Protein AF-0000000086761770 (afdb_homodimer)

Secondary structure (DSSP, 8-state):
--PPP---GGGGGSHHHHHHHHHHHHHHHHHHHHHHHHHHHHHHH-SSHHHHHHHHHHHHHHHHHHHHHHHHHHH----SHHHHHHHHHTTSS-HHHHHHHHHHHHHHHHHHHHHHT-/--PPP---GGGGGSHHHHHHHHHHHHHHHHHHHHHHHHHHHHHHH-SSHHHHHHHHHHHHHHHHHHHHHHHHHHH----SHHHHHHHHHTTSS-HHHHHHHHHHHHHHHHHHHHHHT-

InterPro domains:
  IPR000425 Major intrinsic protein [PF00230] (12-115)
  IPR000425 Major intrinsic protein [PR00783] (19-38)
  IPR000425 Major intrinsic protein [PR00783] (60-84)
  IPR000425 Major intrinsic protein [PR00783] (97-116)
  IPR022357 Major intrinsic protein, conserved site [PS00221] (78-86)
  IPR023271 Aquaporin-like [G3DSA:1.20.1080.10] (2-118)
  IPR023271 Aquaporin-like [SSF81338] (12-115)
  IPR034294 Aquaporin transporter [PTHR45665] (4-116)

Structure (mmCIF, N/CA/C/O backbone):
data_AF-0000000086761770-model_v1
#
loop_
_entity.id
_entity.type
_entity.pdbx_description
1 polymer 'Tonoplast intrinsic protein 22'
#
loop_
_atom_site.group_PDB
_atom_site.id
_atom_site.type_symbol
_atom_site.label_atom_id
_atom_site.label_alt_id
_atom_site.label_comp_id
_atom_site.label_asym_id
_atom_site.label_entity_id
_atom_site.label_seq_id
_atom_site.pdbx_PDB_ins_code
_atom_site.Cartn_x
_atom_site.Cartn_y
_atom_site.Cartn_z
_atom_site.occupancy
_atom_site.B_iso_or_equiv
_atom_site.auth_seq_id
_atom_site.auth_comp_id
_atom_site.auth_asym_id
_atom_site.auth_atom_id
_atom_site.pdbx_PDB_model_num
ATOM 1 N N . MET A 1 1 ? -13.484 -21.859 -2.885 1 50.25 1 MET A N 1
ATOM 2 C CA . MET A 1 1 ? -13 -21.031 -1.78 1 50.25 1 MET A CA 1
ATOM 3 C C . MET A 1 1 ? -11.477 -21.031 -1.74 1 50.25 1 MET A C 1
ATOM 5 O O . MET A 1 1 ? -10.836 -22.062 -1.955 1 50.25 1 MET A O 1
ATOM 9 N N . ALA A 1 2 ? -10.977 -19.781 -1.87 1 64.25 2 ALA A N 1
ATOM 10 C CA . ALA A 1 2 ? -9.516 -19.766 -1.942 1 64.25 2 ALA A CA 1
ATOM 11 C C . ALA A 1 2 ? -8.906 -20.469 -0.736 1 64.25 2 ALA A C 1
ATOM 13 O O . ALA A 1 2 ? -9.375 -20.312 0.393 1 64.25 2 ALA A O 1
ATOM 14 N N . LYS A 1 3 ? -8.25 -21.562 -0.998 1 82.31 3 LYS A N 1
ATOM 15 C CA . LYS A 1 3 ? -7.586 -22.312 0.068 1 82.31 3 LYS A CA 1
ATOM 16 C C . LYS A 1 3 ? -6.293 -21.625 0.497 1 82.31 3 LYS A C 1
ATOM 18 O O . LYS A 1 3 ? -5.402 -21.391 -0.325 1 82.31 3 LYS A O 1
ATOM 23 N N . ILE A 1 4 ? -6.223 -21.219 1.765 1 89.88 4 ILE A N 1
ATOM 24 C CA . ILE A 1 4 ? -5.039 -20.609 2.359 1 89.88 4 ILE A CA 1
ATOM 25 C C . ILE A 1 4 ? -3.939 -21.656 2.514 1 89.88 4 ILE A C 1
ATOM 27 O O . ILE A 1 4 ? -4.176 -22.734 3.055 1 89.88 4 ILE A O 1
ATOM 31 N N . ALA A 1 5 ? -2.824 -21.422 1.923 1 93.56 5 ALA A N 1
ATOM 32 C CA . ALA A 1 5 ? -1.656 -22.281 2.053 1 93.56 5 ALA A CA 1
ATOM 33 C C . ALA A 1 5 ? -0.727 -21.797 3.158 1 93.56 5 ALA A C 1
ATOM 35 O O . ALA A 1 5 ? -0.304 -20.641 3.152 1 93.56 5 ALA A O 1
ATOM 36 N N . LEU A 1 6 ? -0.329 -22.578 4.09 1 95.81 6 LEU A N 1
ATOM 37 C CA . LEU A 1 6 ? 0.438 -22.172 5.262 1 95.81 6 LEU A CA 1
ATOM 38 C C . LEU A 1 6 ? 1.901 -21.938 4.902 1 95.81 6 LEU A C 1
ATOM 40 O O . LEU A 1 6 ? 2.516 -20.969 5.371 1 95.81 6 LEU A O 1
ATOM 44 N N . GLY A 1 7 ? 2.475 -22.719 3.984 1 95.94 7 GLY A N 1
ATOM 45 C CA . GLY A 1 7 ? 3.902 -22.672 3.713 1 95.94 7 GLY A CA 1
ATOM 46 C C . GLY A 1 7 ? 4.746 -23.203 4.859 1 95.94 7 GLY A C 1
ATOM 47 O O . GLY A 1 7 ? 4.219 -23.797 5.801 1 95.94 7 GLY A O 1
ATOM 48 N N . THR A 1 8 ? 6.141 -23.141 4.641 1 96.25 8 THR A N 1
ATOM 49 C CA . THR A 1 8 ? 7.055 -23.641 5.66 1 96.25 8 THR A CA 1
ATOM 50 C C . THR A 1 8 ? 8.25 -22.703 5.816 1 96.25 8 THR A C 1
ATOM 52 O O . THR A 1 8 ? 8.539 -21.906 4.934 1 96.25 8 THR A O 1
ATOM 55 N N . GLY A 1 9 ? 8.922 -22.844 6.984 1 96.12 9 GLY A N 1
ATOM 56 C CA . GLY A 1 9 ? 10.102 -22.047 7.289 1 96.12 9 GLY A CA 1
ATOM 57 C C . GLY A 1 9 ? 11.211 -22.219 6.277 1 96.12 9 GLY A C 1
ATOM 58 O O . GLY A 1 9 ? 12.031 -21.312 6.086 1 96.12 9 GLY A O 1
ATOM 59 N N . ARG A 1 10 ? 11.305 -23.359 5.578 1 97 10 ARG A N 1
ATOM 60 C CA . ARG A 1 10 ? 12.32 -23.625 4.562 1 97 10 ARG A CA 1
ATOM 61 C C . ARG A 1 10 ? 12.242 -22.594 3.441 1 97 10 ARG A C 1
ATOM 63 O O . ARG A 1 10 ? 13.234 -22.359 2.746 1 97 10 ARG A O 1
ATOM 70 N N . GLU A 1 11 ? 11.109 -21.953 3.264 1 97.44 11 GLU A N 1
ATOM 71 C CA . GLU A 1 11 ? 10.922 -20.969 2.205 1 97.44 11 GLU A CA 1
ATOM 72 C C . GLU A 1 11 ? 11.906 -19.812 2.359 1 97.44 11 GLU A C 1
ATOM 74 O O . GLU A 1 11 ? 12.336 -19.219 1.368 1 97.44 11 GLU A O 1
ATOM 79 N N . ALA A 1 12 ? 12.227 -19.562 3.559 1 97.38 12 ALA A N 1
ATOM 80 C CA . ALA A 1 12 ? 13.078 -18.406 3.85 1 97.38 12 ALA A CA 1
ATOM 81 C C . ALA A 1 12 ? 14.453 -18.578 3.203 1 97.38 12 ALA A C 1
ATOM 83 O O . ALA A 1 12 ? 15.133 -17.578 2.924 1 97.38 12 ALA A O 1
ATOM 84 N N . THR A 1 13 ? 14.867 -19.812 2.883 1 97.25 13 THR A N 1
ATOM 85 C CA . THR A 1 13 ? 16.203 -20.062 2.375 1 97.25 13 THR A CA 1
ATOM 86 C C . THR A 1 13 ? 16.172 -20.422 0.894 1 97.25 13 THR A C 1
ATOM 88 O O . THR A 1 13 ? 17.219 -20.641 0.275 1 97.25 13 THR A O 1
ATOM 91 N N . GLN A 1 14 ? 15 -20.547 0.285 1 97.75 14 GLN A N 1
ATOM 92 C CA . GLN A 1 14 ? 14.891 -20.828 -1.142 1 97.75 14 GLN A CA 1
ATOM 93 C C . GLN A 1 14 ? 15.297 -19.625 -1.98 1 97.75 14 GLN A C 1
ATOM 95 O O . GLN A 1 14 ? 14.938 -18.484 -1.658 1 97.75 14 GLN A O 1
ATOM 100 N N . PRO A 1 15 ? 16.109 -19.797 -3.027 1 97.94 15 PRO A N 1
ATOM 101 C CA . PRO A 1 15 ? 16.594 -18.703 -3.852 1 97.94 15 PRO A CA 1
ATOM 102 C C . PRO A 1 15 ? 15.477 -17.828 -4.402 1 97.94 15 PRO A C 1
ATOM 104 O O . PRO A 1 15 ? 15.625 -16.594 -4.484 1 97.94 15 PRO A O 1
ATOM 107 N N . ASP A 1 16 ? 14.398 -18.359 -4.86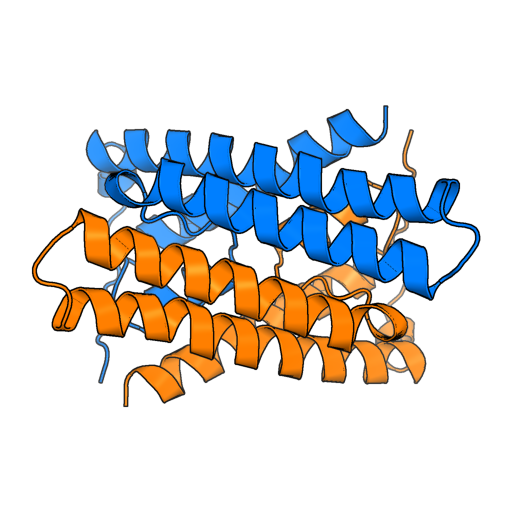3 1 98.06 16 ASP A N 1
ATOM 108 C CA . ASP A 1 16 ? 13.297 -17.578 -5.406 1 98.06 16 ASP A CA 1
ATOM 109 C C . ASP A 1 16 ? 12.688 -16.656 -4.34 1 98.06 16 ASP A C 1
ATOM 111 O O . ASP A 1 16 ? 12.32 -15.523 -4.621 1 98.06 16 ASP A O 1
ATOM 115 N N . CYS A 1 17 ? 12.531 -17.156 -3.107 1 98.44 17 CYS A N 1
ATOM 116 C CA . CYS A 1 17 ? 12 -16.344 -2.02 1 98.44 17 CYS A CA 1
ATOM 117 C C . CYS A 1 17 ? 12.969 -15.227 -1.654 1 98.44 17 CYS A C 1
ATOM 119 O O . CYS A 1 17 ? 12.547 -14.086 -1.423 1 98.44 17 CYS A O 1
ATOM 121 N N . ILE A 1 18 ? 14.227 -15.578 -1.617 1 98.62 18 ILE A N 1
ATOM 122 C CA . ILE A 1 18 ? 15.234 -14.57 -1.3 1 98.62 18 ILE A CA 1
ATOM 123 C C . ILE A 1 18 ? 15.211 -13.469 -2.354 1 98.62 18 ILE A C 1
ATOM 125 O O . ILE A 1 18 ? 15.227 -12.281 -2.02 1 98.62 18 ILE A O 1
ATOM 129 N N . GLN A 1 19 ? 15.188 -13.805 -3.611 1 98.81 19 GLN A N 1
ATOM 130 C CA . GLN A 1 19 ? 15.117 -12.82 -4.688 1 98.81 19 GLN A CA 1
ATOM 131 C C . GLN A 1 19 ? 13.852 -11.969 -4.574 1 98.81 19 GLN A C 1
ATOM 133 O O . GLN A 1 19 ? 13.898 -10.758 -4.766 1 98.81 19 GLN A O 1
ATOM 138 N N . ALA A 1 20 ? 12.766 -12.602 -4.246 1 98.75 20 ALA A N 1
ATOM 139 C CA . ALA A 1 20 ? 11.492 -11.898 -4.098 1 98.75 20 ALA A CA 1
ATOM 140 C C . ALA A 1 20 ? 11.555 -10.891 -2.955 1 98.75 20 ALA A C 1
ATOM 142 O O . ALA A 1 20 ? 11.031 -9.773 -3.074 1 98.75 20 ALA A O 1
ATOM 143 N N . LEU A 1 21 ? 12.156 -11.273 -1.895 1 98.81 21 LEU A N 1
ATOM 144 C CA . LEU A 1 21 ? 12.273 -10.375 -0.751 1 98.81 21 LEU A CA 1
ATOM 145 C C . LEU A 1 21 ? 13.125 -9.164 -1.102 1 98.81 21 LEU A C 1
ATOM 147 O O . LEU A 1 21 ? 12.812 -8.039 -0.699 1 98.81 21 LEU A O 1
ATOM 151 N N . ILE A 1 22 ? 14.172 -9.336 -1.842 1 98.81 22 ILE A N 1
ATOM 152 C CA . ILE A 1 22 ? 15.039 -8.242 -2.264 1 98.81 22 ILE A CA 1
ATOM 153 C C . ILE A 1 22 ? 14.258 -7.277 -3.152 1 98.81 22 ILE A C 1
ATOM 155 O O . ILE A 1 22 ? 14.297 -6.062 -2.947 1 98.81 22 ILE A O 1
ATOM 159 N N . VAL A 1 23 ? 13.547 -7.777 -4.051 1 98.81 23 VAL A N 1
ATOM 160 C CA . VAL A 1 23 ? 12.781 -6.961 -4.988 1 98.81 23 VAL A CA 1
ATOM 161 C C . VAL A 1 23 ? 11.672 -6.227 -4.242 1 98.81 23 VAL A C 1
ATOM 163 O O . VAL A 1 23 ? 11.445 -5.035 -4.465 1 98.81 23 VAL A O 1
ATOM 166 N N . GLU A 1 24 ? 10.938 -6.926 -3.309 1 98.88 24 GLU A N 1
ATOM 167 C CA . GLU A 1 24 ? 9.898 -6.277 -2.516 1 98.88 24 GLU A CA 1
ATOM 168 C C . GLU A 1 24 ? 10.477 -5.145 -1.671 1 98.88 24 GLU A C 1
ATOM 170 O O . GLU A 1 24 ? 9.852 -4.094 -1.516 1 98.88 24 GLU A O 1
ATOM 175 N N . PHE A 1 25 ? 11.648 -5.398 -1.127 1 98.88 25 PHE A N 1
ATOM 176 C CA . PHE A 1 25 ? 12.266 -4.352 -0.323 1 98.88 25 PHE A CA 1
ATOM 177 C C . PHE A 1 25 ? 12.547 -3.113 -1.166 1 98.88 25 PHE A C 1
ATOM 179 O O . PHE A 1 25 ? 12.148 -2.006 -0.801 1 98.88 25 PHE A O 1
ATOM 186 N N . ILE A 1 26 ? 13.203 -3.289 -2.297 1 98.75 26 ILE A N 1
ATOM 187 C CA . ILE A 1 26 ? 13.609 -2.186 -3.158 1 98.75 26 ILE A CA 1
ATOM 188 C C . ILE A 1 26 ? 12.383 -1.457 -3.689 1 98.75 26 ILE A C 1
ATOM 190 O O . ILE A 1 26 ? 12.297 -0.229 -3.611 1 98.75 26 ILE A O 1
ATOM 194 N N . CYS A 1 27 ? 11.43 -2.158 -4.164 1 98.75 27 CYS A N 1
ATOM 195 C CA . CYS A 1 27 ? 10.25 -1.549 -4.762 1 98.75 27 CYS A CA 1
ATOM 196 C C . CYS A 1 27 ? 9.406 -0.845 -3.703 1 98.75 27 CYS A C 1
ATOM 198 O O . CYS A 1 27 ? 8.906 0.257 -3.934 1 98.75 27 CYS A O 1
ATOM 200 N N . THR A 1 28 ? 9.211 -1.492 -2.537 1 98.69 28 THR A N 1
ATOM 201 C CA . THR A 1 28 ? 8.453 -0.844 -1.469 1 98.69 28 THR A CA 1
ATOM 202 C C . THR A 1 28 ? 9.18 0.407 -0.979 1 98.69 28 THR A C 1
ATOM 204 O O . THR A 1 28 ? 8.547 1.438 -0.729 1 98.69 28 THR A O 1
ATOM 207 N N . PHE A 1 29 ? 10.516 0.348 -0.86 1 98.75 29 PHE A N 1
ATOM 208 C CA . PHE A 1 29 ? 11.305 1.497 -0.446 1 98.75 29 PHE A CA 1
ATOM 209 C C . PHE A 1 29 ? 11.078 2.68 -1.378 1 98.75 29 PHE A C 1
ATOM 211 O O . PHE A 1 29 ? 10.773 3.785 -0.923 1 98.75 29 PHE A O 1
ATOM 218 N N . LEU A 1 30 ? 11.203 2.395 -2.646 1 98.5 30 LEU A N 1
ATOM 219 C CA . LEU A 1 30 ? 11.062 3.463 -3.629 1 98.5 30 LEU A CA 1
ATOM 220 C C . LEU A 1 30 ? 9.625 3.973 -3.674 1 98.5 30 LEU A C 1
ATOM 222 O O . LEU A 1 30 ? 9.391 5.176 -3.805 1 98.5 30 LEU A O 1
ATOM 226 N N . PHE A 1 31 ? 8.695 3.105 -3.582 1 98.56 31 PHE A N 1
ATOM 227 C CA . PHE A 1 31 ? 7.289 3.471 -3.547 1 98.56 31 PHE A CA 1
ATOM 228 C C . PHE A 1 31 ? 7 4.422 -2.391 1 98.56 31 PHE A C 1
ATOM 230 O O . PHE A 1 31 ? 6.43 5.496 -2.588 1 98.56 31 PHE A O 1
ATOM 237 N N . VAL A 1 32 ? 7.41 4.004 -1.168 1 97.94 32 VAL A N 1
ATOM 238 C CA . VAL A 1 32 ? 7.125 4.809 0.017 1 97.94 32 VAL A CA 1
ATOM 239 C C . VAL A 1 32 ? 7.945 6.094 -0.022 1 97.94 32 VAL A C 1
ATOM 241 O O . VAL A 1 32 ? 7.457 7.16 0.355 1 97.94 32 VAL A O 1
ATOM 244 N N . PHE A 1 33 ? 9.164 6.051 -0.509 1 97.94 33 PHE A N 1
ATOM 245 C CA . PHE A 1 33 ? 10.023 7.227 -0.608 1 97.94 33 PHE A CA 1
ATOM 246 C C . PHE A 1 33 ? 9.391 8.289 -1.505 1 97.94 33 PHE A C 1
ATOM 248 O O . PHE A 1 33 ? 9.297 9.453 -1.125 1 97.94 33 PHE A O 1
ATOM 255 N N . VAL A 1 34 ? 8.945 7.852 -2.611 1 97.19 34 VAL A N 1
ATOM 256 C CA . VAL A 1 34 ? 8.359 8.781 -3.574 1 97.19 34 VAL A CA 1
ATOM 257 C C . VAL A 1 34 ? 6.973 9.203 -3.098 1 97.19 34 VAL A C 1
ATOM 259 O O . VAL A 1 34 ? 6.645 10.391 -3.105 1 97.19 34 VAL A O 1
ATOM 262 N N . GLY A 1 35 ? 6.125 8.242 -2.682 1 95.19 35 GLY A N 1
ATOM 263 C CA . GLY A 1 35 ? 4.762 8.539 -2.27 1 95.19 35 GLY A CA 1
ATOM 264 C C . GLY A 1 35 ? 4.688 9.438 -1.049 1 95.19 35 GLY A C 1
ATOM 265 O O . GLY A 1 35 ? 4.031 10.477 -1.077 1 95.19 35 GLY A O 1
ATOM 266 N N . VAL A 1 36 ? 5.363 8.992 -0.024 1 93.56 36 VAL A N 1
ATOM 267 C CA . VAL A 1 36 ? 5.363 9.758 1.218 1 93.56 36 VAL A CA 1
ATOM 268 C C . VAL A 1 36 ? 6.141 11.062 1.022 1 93.56 36 VAL A C 1
ATOM 270 O O . VAL A 1 36 ? 5.746 12.109 1.532 1 93.56 36 VAL A O 1
ATOM 273 N N . GLY A 1 37 ? 7.207 11.039 0.262 1 93.56 37 GLY A N 1
ATOM 274 C CA . GLY A 1 37 ? 7.934 12.25 -0.076 1 93.56 37 GLY A CA 1
ATOM 275 C C . GLY A 1 37 ? 7.07 13.281 -0.778 1 93.56 37 GLY A C 1
ATOM 276 O O . GLY A 1 37 ? 7.16 14.477 -0.487 1 93.56 37 GLY A O 1
ATOM 277 N N . ALA A 1 38 ? 6.281 12.828 -1.678 1 94.38 38 ALA A N 1
ATOM 278 C CA . ALA A 1 38 ? 5.375 13.727 -2.387 1 94.38 38 ALA A CA 1
ATOM 279 C C . ALA A 1 38 ? 4.359 14.352 -1.433 1 94.38 38 ALA A C 1
ATOM 281 O O . ALA A 1 38 ? 4.023 15.531 -1.556 1 94.38 38 ALA A O 1
ATOM 282 N N . ALA A 1 39 ? 3.863 13.562 -0.495 1 91.12 39 ALA A N 1
ATOM 283 C CA . ALA A 1 39 ? 2.916 14.062 0.495 1 91.12 39 ALA A CA 1
ATOM 284 C C . ALA A 1 39 ? 3.551 15.148 1.365 1 91.12 39 ALA A C 1
ATOM 286 O O . ALA A 1 39 ? 2.945 16.188 1.61 1 91.12 39 ALA A O 1
ATOM 287 N N . ILE A 1 40 ? 4.746 14.906 1.745 1 87.19 40 ILE A N 1
ATOM 288 C CA . ILE A 1 40 ? 5.477 15.844 2.594 1 87.19 40 ILE A CA 1
ATOM 289 C C . ILE A 1 40 ? 5.773 17.125 1.814 1 87.19 40 ILE A C 1
ATOM 291 O O . ILE A 1 40 ? 5.582 18.234 2.326 1 87.19 40 ILE A O 1
ATOM 295 N N . ALA A 1 41 ? 6.227 16.953 0.61 1 89.75 41 ALA A N 1
ATOM 296 C CA . ALA A 1 41 ? 6.551 18.094 -0.234 1 89.75 41 ALA A CA 1
ATOM 297 C C . ALA A 1 41 ? 5.316 18.953 -0.492 1 89.75 41 ALA A C 1
ATOM 299 O O . ALA A 1 41 ? 5.391 20.188 -0.468 1 89.75 41 ALA A O 1
ATOM 300 N N . THR A 1 42 ? 4.25 18.312 -0.751 1 88.19 42 THR A N 1
ATOM 301 C CA . THR A 1 42 ? 3.008 19.016 -1.032 1 88.19 42 THR A CA 1
ATOM 302 C C . THR A 1 42 ? 2.527 19.781 0.203 1 88.19 42 THR A C 1
ATOM 304 O O . THR A 1 42 ? 1.998 20.891 0.092 1 88.19 42 THR A O 1
ATOM 307 N N . ASP A 1 43 ? 2.658 19.188 1.385 1 83.44 43 ASP A N 1
ATOM 308 C CA . ASP A 1 43 ? 2.285 19.859 2.633 1 83.44 43 ASP A CA 1
ATOM 309 C C . ASP A 1 43 ? 3.088 21.141 2.836 1 83.44 43 ASP A C 1
ATOM 311 O O . ASP A 1 43 ? 2.566 22.125 3.359 1 83.44 43 ASP A O 1
ATOM 315 N N . LYS A 1 44 ? 4.312 21.125 2.291 1 84.19 44 LYS A N 1
ATOM 316 C CA . LYS A 1 44 ? 5.203 22.266 2.5 1 84.19 44 LYS A CA 1
ATOM 317 C C . LYS A 1 44 ? 5.031 23.312 1.399 1 84.19 44 LYS A C 1
ATOM 319 O O . LYS A 1 44 ? 5.227 24.5 1.634 1 84.19 44 LYS A O 1
ATOM 324 N N . LEU A 1 45 ? 4.668 22.766 0.219 1 83.62 45 LEU A N 1
ATOM 325 C CA . LEU A 1 45 ? 4.828 23.656 -0.926 1 83.62 45 LEU A CA 1
ATOM 326 C C . LEU A 1 45 ? 3.475 24.016 -1.533 1 83.62 45 LEU A C 1
ATOM 328 O O . LEU A 1 45 ? 3.342 25.031 -2.207 1 83.62 45 LEU A O 1
ATOM 332 N N . ALA A 1 46 ? 2.52 23.125 -1.358 1 75.38 46 ALA A N 1
ATOM 333 C CA . ALA A 1 46 ? 1.282 23.328 -2.107 1 75.38 46 ALA A CA 1
ATOM 334 C C . ALA A 1 46 ? 0.386 24.359 -1.419 1 75.38 46 ALA A C 1
ATOM 336 O O . ALA A 1 46 ? 0.025 24.188 -0.252 1 75.38 46 ALA A O 1
ATOM 337 N N . GLY A 1 47 ? 0.264 25.5 -1.987 1 80.25 47 GLY A N 1
ATOM 338 C CA . GLY A 1 47 ? -0.586 26.562 -1.47 1 80.25 47 GLY A CA 1
ATOM 339 C C . GLY A 1 47 ? -2.066 26.25 -1.604 1 80.25 47 GLY A C 1
ATOM 340 O O . GLY A 1 47 ? -2.867 26.656 -0.757 1 80.25 47 GLY A O 1
ATOM 341 N N . ASP A 1 48 ? -2.395 25.562 -2.619 1 91.38 48 ASP A N 1
ATOM 342 C CA . ASP A 1 48 ? -3.771 25.188 -2.922 1 91.38 48 ASP A CA 1
ATOM 343 C C . ASP A 1 48 ? -4.008 23.703 -2.658 1 91.38 48 ASP A C 1
ATOM 345 O O . ASP A 1 48 ? -3.262 22.844 -3.148 1 91.38 48 ASP A O 1
ATOM 349 N N . ALA A 1 49 ? -5.055 23.469 -1.957 1 88.38 49 ALA A N 1
ATOM 350 C CA . ALA A 1 49 ? -5.359 22.109 -1.529 1 88.38 49 ALA A CA 1
ATOM 351 C C . ALA A 1 49 ? -5.637 21.203 -2.729 1 88.38 49 ALA A C 1
ATOM 353 O O . ALA A 1 49 ? -5.242 20.031 -2.736 1 88.38 49 ALA A O 1
ATOM 354 N N . LEU A 1 50 ? -6.23 21.734 -3.68 1 90.25 50 LEU A N 1
ATOM 355 C CA . LEU A 1 50 ? -6.566 20.969 -4.871 1 90.25 50 LEU A CA 1
ATOM 356 C C . LEU A 1 50 ? -5.312 20.641 -5.676 1 90.25 50 LEU A C 1
ATOM 358 O O . LEU A 1 50 ? -5.172 19.531 -6.191 1 90.25 50 LEU A O 1
ATOM 362 N N . VAL A 1 51 ? -4.426 21.531 -5.699 1 91.19 51 VAL A N 1
ATOM 363 C CA . VAL A 1 51 ? -3.172 21.328 -6.414 1 91.19 51 VAL A CA 1
ATOM 364 C C . VAL A 1 51 ? -2.324 20.297 -5.676 1 91.19 51 VAL A C 1
ATOM 366 O O . VAL A 1 51 ? -1.743 19.391 -6.293 1 91.19 51 VAL A O 1
ATOM 369 N N . GLY A 1 52 ? -2.27 20.391 -4.375 1 92.81 52 GLY A N 1
ATOM 370 C CA . GLY A 1 52 ? -1.544 19.422 -3.568 1 92.81 52 GLY A CA 1
ATOM 371 C C . GLY A 1 52 ? -2.08 18.016 -3.711 1 92.81 52 GLY A C 1
ATOM 372 O O . GLY A 1 52 ? -1.309 17.062 -3.879 1 92.81 52 GLY A O 1
ATOM 373 N N . LEU A 1 53 ? -3.334 17.953 -3.68 1 91.38 53 LEU A N 1
ATOM 374 C CA . LEU A 1 53 ? -3.998 16.672 -3.84 1 91.38 53 LEU A CA 1
ATOM 375 C C . LEU A 1 53 ? -3.668 16.047 -5.195 1 91.38 53 LEU A C 1
ATOM 377 O O . LEU A 1 53 ? -3.395 14.852 -5.285 1 91.38 53 LEU A O 1
ATOM 381 N N . PHE A 1 54 ? -3.752 16.828 -6.168 1 94.44 54 PHE A N 1
ATOM 382 C CA . PHE A 1 54 ? -3.457 16.359 -7.516 1 94.44 54 PHE A CA 1
ATOM 383 C C . PHE A 1 54 ? -2.039 15.812 -7.598 1 94.44 54 PHE A C 1
ATOM 385 O O . PHE A 1 54 ? -1.823 14.711 -8.109 1 94.44 54 PHE A O 1
ATOM 392 N N . PHE A 1 55 ? -1.129 16.516 -7.059 1 93.69 55 PHE A N 1
ATOM 393 C CA . PHE A 1 55 ? 0.271 16.125 -7.137 1 93.69 55 PHE A CA 1
ATOM 394 C C . PHE A 1 55 ? 0.515 14.836 -6.355 1 93.69 55 PHE A C 1
ATOM 396 O O . PHE A 1 55 ? 1.197 13.93 -6.836 1 93.69 55 PHE A O 1
ATOM 403 N N . VAL A 1 56 ? 0.005 14.742 -5.199 1 95.06 56 VAL A N 1
ATOM 404 C CA . VAL A 1 56 ? 0.206 13.562 -4.363 1 95.06 56 VAL A CA 1
ATOM 405 C C . VAL A 1 56 ? -0.432 12.344 -5.023 1 95.06 56 VAL A C 1
ATOM 407 O O . VAL A 1 56 ? 0.175 11.273 -5.082 1 95.06 56 VAL A O 1
ATOM 410 N N . SER A 1 57 ? -1.636 12.516 -5.539 1 96.88 57 SER A N 1
ATOM 411 C CA . SER A 1 57 ? -2.332 11.414 -6.195 1 96.88 57 SER A CA 1
ATOM 412 C C . SER A 1 57 ? -1.574 10.938 -7.43 1 96.88 57 SER A C 1
ATOM 414 O O . SER A 1 57 ? -1.425 9.734 -7.648 1 96.88 57 SER A O 1
ATOM 416 N N . MET A 1 58 ? -1.064 11.859 -8.156 1 96.44 58 MET A N 1
ATOM 417 C CA . MET A 1 58 ? -0.336 11.508 -9.375 1 96.44 58 MET A CA 1
ATOM 418 C C . MET A 1 58 ? 0.989 10.836 -9.039 1 96.44 58 MET A C 1
ATOM 420 O O . MET A 1 58 ? 1.371 9.859 -9.688 1 96.44 58 MET A O 1
ATOM 424 N N . ALA A 1 59 ? 1.671 11.359 -8.078 1 97.5 59 ALA A N 1
ATOM 425 C CA . ALA A 1 59 ? 2.93 10.75 -7.66 1 97.5 59 ALA A CA 1
ATOM 426 C C . ALA A 1 59 ? 2.723 9.305 -7.23 1 97.5 59 ALA A C 1
ATOM 428 O O . ALA A 1 59 ? 3.471 8.414 -7.645 1 97.5 59 ALA A O 1
ATOM 429 N N . HIS A 1 60 ? 1.733 9.094 -6.465 1 97.25 60 HIS A N 1
ATOM 430 C CA . HIS A 1 60 ? 1.448 7.746 -5.992 1 97.25 60 HIS A CA 1
ATOM 431 C C . HIS A 1 60 ? 1.044 6.832 -7.145 1 97.25 60 HIS A C 1
ATOM 433 O O . HIS A 1 60 ? 1.509 5.691 -7.234 1 97.25 60 HIS A O 1
ATOM 439 N N . ALA A 1 61 ? 0.178 7.32 -8.039 1 97.44 61 ALA A N 1
ATOM 440 C CA . ALA A 1 61 ? -0.264 6.527 -9.188 1 97.44 61 ALA A CA 1
ATOM 441 C C . ALA A 1 61 ? 0.919 6.113 -10.055 1 97.44 61 ALA A C 1
ATOM 443 O O . ALA A 1 61 ? 1.058 4.941 -10.414 1 97.44 61 ALA A O 1
ATOM 444 N N . LEU A 1 62 ? 1.754 7.016 -10.305 1 97.62 62 LEU A N 1
ATOM 445 C CA . LEU A 1 62 ? 2.881 6.766 -11.195 1 97.62 62 LEU A CA 1
ATOM 446 C C . LEU A 1 62 ? 3.889 5.82 -10.547 1 97.62 62 LEU A C 1
ATOM 448 O O . LEU A 1 62 ? 4.344 4.863 -11.18 1 97.62 62 LEU A O 1
ATOM 452 N N . VAL A 1 63 ? 4.219 6.055 -9.336 1 98.25 63 VAL A N 1
ATOM 453 C CA . VAL A 1 63 ? 5.238 5.227 -8.695 1 98.25 63 VAL A CA 1
ATOM 454 C C . VAL A 1 63 ? 4.707 3.812 -8.492 1 98.25 63 VAL A C 1
ATOM 456 O O . VAL A 1 63 ? 5.453 2.838 -8.602 1 98.25 63 VAL A O 1
ATOM 459 N N . VAL A 1 64 ? 3.461 3.65 -8.195 1 97.44 64 VAL A N 1
ATOM 460 C CA . VAL A 1 64 ? 2.861 2.328 -8.055 1 97.44 64 VAL A CA 1
ATOM 461 C C . VAL A 1 64 ? 2.916 1.592 -9.391 1 97.44 64 VAL A C 1
ATOM 463 O O . VAL A 1 64 ? 3.318 0.427 -9.453 1 97.44 64 VAL A O 1
ATOM 466 N N . ALA A 1 65 ? 2.529 2.271 -10.43 1 97.44 65 ALA A N 1
ATOM 467 C CA . ALA A 1 65 ? 2.578 1.658 -11.758 1 97.44 65 ALA A CA 1
ATOM 468 C C . ALA A 1 65 ? 3.986 1.171 -12.086 1 97.44 65 ALA A C 1
ATOM 470 O O . ALA A 1 65 ? 4.168 0.041 -12.539 1 97.44 65 ALA A O 1
ATOM 471 N N . VAL A 1 66 ? 4.977 1.975 -11.82 1 98.19 66 VAL A N 1
ATOM 472 C CA . VAL A 1 66 ? 6.359 1.658 -12.156 1 98.19 66 VAL A CA 1
ATOM 473 C C . VAL A 1 66 ? 6.855 0.517 -11.273 1 98.19 66 VAL A C 1
ATOM 475 O O . VAL A 1 66 ? 7.465 -0.438 -11.758 1 98.19 66 VAL A O 1
ATOM 478 N N . MET A 1 67 ? 6.594 0.549 -10 1 98.44 67 MET A N 1
ATOM 479 C CA . MET A 1 67 ? 7.148 -0.434 -9.07 1 98.44 67 MET A CA 1
ATOM 480 C C . MET A 1 67 ? 6.461 -1.785 -9.234 1 98.44 67 MET A C 1
ATOM 482 O O . MET A 1 67 ? 7.094 -2.832 -9.094 1 98.44 67 MET A O 1
ATOM 486 N N . ILE A 1 68 ? 5.129 -1.778 -9.539 1 97.06 68 ILE A N 1
ATOM 487 C CA . ILE A 1 68 ? 4.457 -3.037 -9.836 1 97.06 68 ILE A CA 1
ATOM 488 C C . ILE A 1 68 ? 5.055 -3.652 -11.102 1 97.06 68 ILE A C 1
ATOM 490 O O . ILE A 1 68 ? 5.383 -4.84 -11.125 1 97.06 68 ILE A O 1
ATOM 494 N N . SER A 1 69 ? 5.25 -2.83 -12.07 1 96.75 69 SER A N 1
ATOM 495 C CA . SER A 1 69 ? 5.82 -3.328 -13.32 1 96.75 69 SER A CA 1
ATOM 496 C C . SER A 1 69 ? 7.223 -3.885 -13.102 1 96.75 69 SER A C 1
ATOM 498 O O . SER A 1 69 ? 7.586 -4.914 -13.68 1 96.75 69 SER A O 1
ATOM 500 N N . ALA A 1 70 ? 7.984 -3.275 -12.297 1 97.31 70 ALA A N 1
ATOM 501 C CA . ALA A 1 70 ? 9.367 -3.662 -12.055 1 97.31 70 ALA A CA 1
ATOM 502 C C . ALA A 1 70 ? 9.445 -4.949 -11.234 1 97.31 70 ALA A C 1
ATOM 504 O O . ALA A 1 70 ? 10.336 -5.773 -11.445 1 97.31 70 ALA A O 1
ATOM 505 N N . GLY A 1 71 ? 8.539 -5.121 -10.328 1 96.81 71 GLY A N 1
ATOM 506 C CA . GLY A 1 71 ? 8.648 -6.219 -9.383 1 96.81 71 GLY A CA 1
ATOM 507 C C . GLY A 1 71 ? 7.723 -7.375 -9.703 1 96.81 71 GLY A C 1
ATOM 508 O O . GLY A 1 71 ? 7.848 -8.461 -9.125 1 96.81 71 GLY A O 1
ATOM 509 N N . PHE A 1 72 ? 6.855 -7.207 -10.633 1 93.75 72 PHE A N 1
ATOM 510 C CA . PHE A 1 72 ? 5.711 -8.086 -10.828 1 93.75 72 PHE A CA 1
ATOM 511 C C . PHE A 1 72 ? 6.16 -9.516 -11.102 1 93.75 72 PHE A C 1
ATO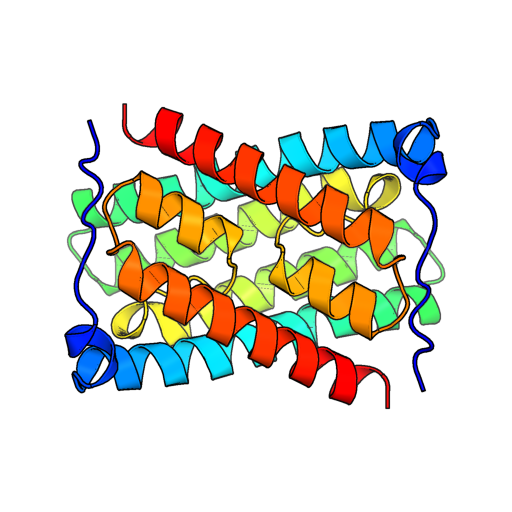M 513 O O . PHE A 1 72 ? 5.676 -10.461 -10.477 1 93.75 72 PHE A O 1
ATOM 520 N N . ARG A 1 73 ? 7.164 -9.781 -11.875 1 92 73 ARG A N 1
ATOM 521 C CA . ARG A 1 73 ? 7.574 -11.109 -12.328 1 92 73 ARG A CA 1
ATOM 522 C C . ARG A 1 73 ? 8.375 -11.828 -11.242 1 92 73 ARG A C 1
ATOM 524 O O . ARG A 1 73 ? 8.414 -13.062 -11.211 1 92 73 ARG A O 1
ATOM 531 N N . ILE A 1 74 ? 8.953 -11.102 -10.383 1 96.06 74 ILE A N 1
ATOM 532 C CA . ILE A 1 74 ? 9.852 -11.719 -9.414 1 96.06 74 ILE A CA 1
ATOM 533 C C . ILE A 1 74 ? 9.133 -11.883 -8.07 1 96.06 74 ILE A C 1
ATOM 535 O O . ILE A 1 74 ? 9.086 -12.977 -7.516 1 96.06 74 ILE A O 1
ATOM 539 N N . SER A 1 75 ? 8.492 -10.922 -7.586 1 97.56 75 SER A N 1
ATOM 540 C CA . SER A 1 75 ? 7.918 -10.961 -6.246 1 97.56 75 SER A CA 1
ATOM 541 C C . SER A 1 75 ? 6.395 -10.875 -6.293 1 97.56 75 SER A C 1
ATOM 543 O O . SER A 1 75 ? 5.727 -11.117 -5.285 1 97.56 75 SER A O 1
ATOM 545 N N . GLY A 1 76 ? 5.859 -10.523 -7.426 1 94.44 76 GLY A N 1
ATOM 546 C CA . GLY A 1 76 ? 4.441 -10.219 -7.535 1 94.44 76 GLY A CA 1
ATOM 547 C C . GLY A 1 76 ? 4.137 -8.742 -7.371 1 94.44 76 GLY A C 1
ATOM 548 O O . GLY A 1 76 ? 3.014 -8.305 -7.629 1 94.44 76 GLY A O 1
ATOM 549 N N . GLY A 1 77 ? 5.098 -7.93 -6.859 1 97 77 GLY A N 1
ATOM 550 C CA . GLY A 1 77 ? 4.918 -6.488 -6.773 1 97 77 GLY A CA 1
ATOM 551 C C . GLY A 1 77 ? 3.852 -6.082 -5.77 1 97 77 GLY A C 1
ATOM 552 O O . GLY A 1 77 ? 2.975 -5.273 -6.082 1 97 77 GLY A O 1
ATOM 553 N N . HIS A 1 78 ? 3.859 -6.605 -4.566 1 98.06 78 HIS A N 1
ATOM 554 C CA . HIS A 1 78 ? 2.832 -6.32 -3.57 1 98.06 78 HIS A CA 1
ATOM 555 C C . HIS A 1 78 ? 2.975 -4.906 -3.02 1 98.06 78 HIS A C 1
ATOM 557 O O . HIS A 1 78 ? 1.986 -4.18 -2.9 1 98.06 78 HIS A O 1
ATOM 563 N N . LEU A 1 79 ? 4.266 -4.539 -2.576 1 97.62 79 LEU A N 1
ATOM 564 C CA . LEU A 1 79 ? 4.633 -3.186 -2.168 1 97.62 79 LEU A CA 1
ATOM 565 C C . LEU A 1 79 ? 3.908 -2.791 -0.886 1 97.62 79 LEU A C 1
ATOM 567 O O . LEU A 1 79 ? 4.18 -1.731 -0.315 1 97.62 79 LEU A O 1
ATOM 571 N N . ASN A 1 80 ? 2.914 -3.572 -0.407 1 97.44 80 ASN A N 1
ATOM 572 C CA . ASN A 1 80 ? 1.911 -3.195 0.583 1 97.44 80 ASN A CA 1
ATOM 573 C C . ASN A 1 80 ? 1.436 -4.402 1.388 1 97.44 80 ASN A C 1
ATOM 575 O O . ASN A 1 80 ? 0.883 -5.348 0.827 1 97.44 80 ASN A O 1
ATOM 579 N N . PRO A 1 81 ? 1.557 -4.348 2.742 1 98.44 81 PRO A N 1
ATOM 580 C CA . PRO A 1 81 ? 1.094 -5.469 3.566 1 98.44 81 PRO A CA 1
ATOM 581 C C . PRO A 1 81 ? -0.393 -5.762 3.379 1 98.44 81 PRO A C 1
ATOM 583 O O . PRO A 1 81 ? -0.815 -6.918 3.486 1 98.44 81 PRO A O 1
ATOM 586 N N . ALA A 1 82 ? -1.226 -4.785 3.191 1 97.25 82 ALA A N 1
ATOM 587 C CA . ALA A 1 82 ? -2.648 -5.016 2.955 1 97.25 82 ALA A CA 1
ATOM 588 C C . ALA A 1 82 ? -2.869 -5.812 1.67 1 97.25 82 ALA A C 1
ATOM 590 O O . ALA A 1 82 ? -3.705 -6.715 1.629 1 97.25 82 ALA A O 1
ATOM 591 N N . VAL A 1 83 ? -2.18 -5.488 0.629 1 97.12 83 VAL A N 1
ATOM 592 C CA . VAL A 1 83 ? -2.252 -6.223 -0.628 1 97.12 83 VAL A CA 1
ATOM 593 C C . VAL A 1 83 ? -1.734 -7.645 -0.426 1 97.12 83 VAL A C 1
ATOM 595 O O . VAL A 1 83 ? -2.352 -8.609 -0.886 1 97.12 83 VAL A O 1
ATOM 598 N N . THR A 1 84 ? -0.56 -7.723 0.289 1 98.25 84 THR A N 1
ATOM 599 C CA . THR A 1 84 ? -0.003 -9.039 0.588 1 98.25 84 THR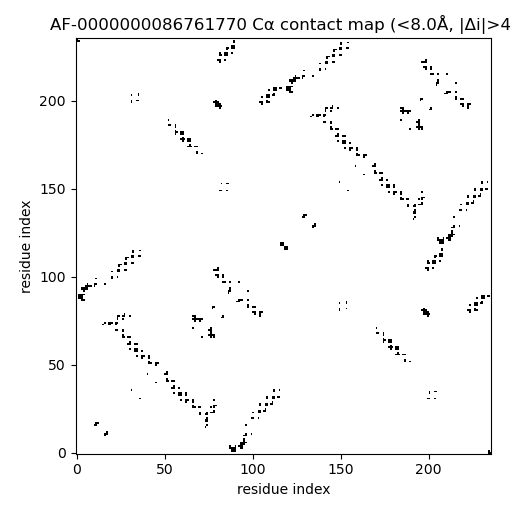 A CA 1
ATOM 600 C C . THR A 1 84 ? -1.012 -9.891 1.351 1 98.25 84 THR A C 1
ATOM 602 O O . THR A 1 84 ? -1.206 -11.062 1.031 1 98.25 84 THR A O 1
ATOM 605 N N . LEU A 1 85 ? -1.666 -9.281 2.316 1 97.19 85 LEU A N 1
ATOM 606 C CA . LEU A 1 85 ? -2.688 -10.008 3.07 1 97.19 85 LEU A CA 1
ATOM 607 C C . LEU A 1 85 ? -3.84 -10.422 2.162 1 97.19 85 LEU A C 1
ATOM 609 O O . LEU A 1 85 ? -4.328 -11.547 2.25 1 97.19 85 LEU A O 1
ATOM 613 N N . GLY A 1 86 ? -4.285 -9.492 1.356 1 94.69 86 GLY A N 1
ATOM 614 C CA . GLY A 1 86 ? -5.348 -9.836 0.425 1 94.69 86 GLY A CA 1
ATOM 615 C C . GLY A 1 86 ? -5.012 -11.031 -0.452 1 94.69 86 GLY A C 1
ATOM 616 O O . GLY A 1 86 ? -5.832 -11.938 -0.62 1 94.69 86 GLY A O 1
ATOM 617 N N . LEU A 1 87 ? -3.869 -11.062 -0.981 1 94.38 87 LEU A N 1
ATOM 618 C CA . LEU A 1 87 ? -3.438 -12.148 -1.854 1 94.38 87 LEU A CA 1
ATOM 619 C C . LEU A 1 87 ? -3.281 -13.453 -1.07 1 94.38 87 LEU A C 1
ATOM 621 O O . LEU A 1 87 ? -3.564 -14.531 -1.59 1 94.38 87 LEU A O 1
ATOM 625 N N . CYS A 1 88 ? -2.805 -13.352 0.165 1 95.94 88 CYS A N 1
ATOM 626 C CA . CYS A 1 88 ? -2.703 -14.523 1.028 1 95.94 88 CYS A CA 1
ATOM 627 C C . CYS A 1 88 ? -4.078 -15.125 1.29 1 95.94 88 CYS A C 1
ATOM 629 O O . CYS A 1 88 ? -4.27 -16.328 1.127 1 95.94 88 CYS A O 1
ATOM 631 N N . VAL A 1 89 ? -5.016 -14.297 1.678 1 94.31 89 VAL A N 1
ATOM 632 C CA . VAL A 1 89 ? -6.383 -14.742 1.938 1 94.31 89 VAL A CA 1
ATOM 633 C C . VAL A 1 89 ? -6.992 -15.312 0.661 1 94.31 89 VAL A C 1
ATOM 635 O O . VAL A 1 89 ? -7.77 -16.266 0.71 1 94.31 89 VAL A O 1
ATOM 638 N N . GLY A 1 90 ? -6.574 -14.844 -0.448 1 89.56 90 GLY A N 1
ATOM 639 C CA . GLY A 1 90 ? -7.035 -15.32 -1.743 1 89.56 90 GLY A CA 1
ATOM 640 C C . GLY A 1 90 ? -6.344 -16.594 -2.193 1 89.56 90 GLY A C 1
ATOM 641 O O . GLY A 1 90 ? -6.719 -17.188 -3.207 1 89.56 90 GLY A O 1
ATOM 642 N N . GLY A 1 91 ? -5.238 -17.031 -1.465 1 92.25 91 GLY A N 1
ATOM 643 C CA . GLY A 1 91 ? -4.559 -18.281 -1.762 1 92.25 91 GLY A CA 1
ATOM 644 C C . GLY A 1 91 ? -3.455 -18.125 -2.793 1 92.25 91 GLY A C 1
ATOM 645 O O . GLY A 1 91 ? -3.055 -19.094 -3.43 1 92.25 91 GLY A O 1
ATOM 646 N N . HIS A 1 92 ? -2.916 -16.969 -2.99 1 92.5 92 HIS A N 1
ATOM 647 C CA . HIS A 1 92 ? -1.96 -16.703 -4.062 1 92.5 92 HIS A CA 1
ATOM 648 C C . HIS A 1 92 ? -0.537 -16.625 -3.521 1 92.5 92 HIS A C 1
ATOM 650 O O . HIS A 1 92 ? 0.419 -16.516 -4.293 1 92.5 92 HIS A O 1
ATOM 656 N N . ILE A 1 93 ? -0.393 -16.688 -2.238 1 95.62 93 ILE A N 1
ATOM 657 C CA . ILE A 1 93 ? 0.893 -16.734 -1.549 1 95.62 93 ILE A CA 1
ATOM 658 C C . ILE A 1 93 ? 0.734 -17.453 -0.208 1 95.62 93 ILE A C 1
ATOM 660 O O . ILE A 1 93 ? -0.345 -17.438 0.388 1 95.62 93 ILE A O 1
ATOM 664 N N . THR A 1 94 ? 1.789 -18.094 0.181 1 98.12 94 THR A N 1
ATOM 665 C CA . THR A 1 94 ? 1.705 -18.828 1.443 1 98.12 94 THR A 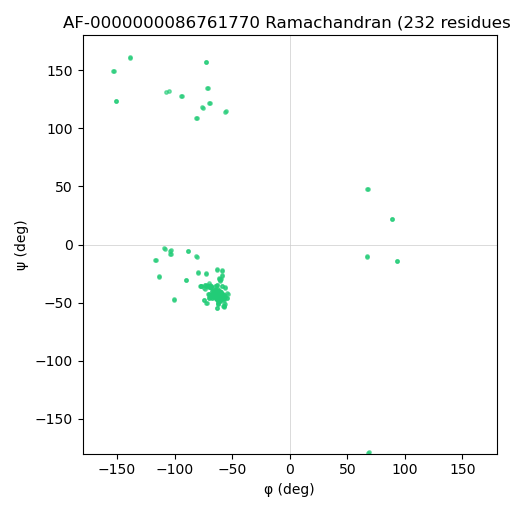CA 1
ATOM 666 C C . THR A 1 94 ? 1.702 -17.859 2.625 1 98.12 94 THR A C 1
ATOM 668 O O . THR A 1 94 ? 2.152 -16.719 2.5 1 98.12 94 THR A O 1
ATOM 671 N N . VAL A 1 95 ? 1.17 -18.344 3.738 1 98.12 95 VAL A N 1
ATOM 672 C CA . VAL A 1 95 ? 1.139 -17.547 4.961 1 98.12 95 VAL A CA 1
ATOM 673 C C . VAL A 1 95 ? 2.562 -17.203 5.387 1 98.12 95 VAL A C 1
ATOM 675 O O . VAL A 1 95 ? 2.848 -16.062 5.742 1 98.12 95 VAL A O 1
ATOM 678 N N . PHE A 1 96 ? 3.473 -18.156 5.344 1 98.69 96 PHE A N 1
ATOM 679 C CA . PHE A 1 96 ? 4.848 -17.922 5.777 1 98.69 96 PHE A CA 1
ATOM 680 C C . PHE A 1 96 ? 5.516 -16.859 4.922 1 98.69 96 PHE A C 1
ATOM 682 O O . PHE A 1 96 ? 6.113 -15.914 5.453 1 98.69 96 PHE A O 1
ATOM 689 N N . ARG A 1 97 ? 5.391 -17 3.662 1 98.38 97 ARG A N 1
ATOM 690 C CA . ARG A 1 97 ? 5.996 -16.016 2.775 1 98.38 97 ARG A CA 1
ATOM 691 C C . ARG A 1 97 ? 5.363 -14.641 2.979 1 98.38 97 ARG A C 1
ATOM 693 O O . ARG A 1 97 ? 6.043 -13.617 2.877 1 98.38 97 ARG A O 1
ATOM 700 N N . SER A 1 98 ? 4.109 -14.656 3.266 1 98.56 98 SER A N 1
ATOM 701 C CA . SER A 1 98 ? 3.42 -13.391 3.527 1 98.56 98 SER A CA 1
ATOM 702 C C . SER A 1 98 ? 4.012 -12.68 4.742 1 98.56 98 SER A C 1
ATOM 704 O O . SER A 1 98 ? 4.168 -11.461 4.734 1 98.56 98 SER A O 1
ATOM 706 N N . ILE A 1 99 ? 4.281 -13.414 5.746 1 98.56 99 ILE A N 1
ATOM 707 C CA . ILE A 1 99 ? 4.875 -12.836 6.949 1 98.56 99 ILE A CA 1
ATOM 708 C C . ILE A 1 99 ? 6.246 -12.25 6.617 1 98.56 99 ILE A C 1
ATOM 710 O O . ILE A 1 99 ? 6.578 -11.148 7.062 1 98.56 99 ILE A O 1
ATOM 714 N N . LEU A 1 100 ? 7.004 -12.906 5.812 1 98.75 100 LEU A N 1
ATOM 715 C CA . LEU A 1 100 ? 8.305 -12.391 5.398 1 98.75 100 LEU A CA 1
ATOM 716 C C . LEU A 1 100 ? 8.148 -11.102 4.598 1 98.75 100 LEU A C 1
ATOM 718 O O . LEU A 1 100 ? 8.898 -10.148 4.801 1 98.75 100 LEU A O 1
ATOM 722 N N . TYR A 1 101 ? 7.211 -11.133 3.699 1 98.88 101 TYR A N 1
ATOM 723 C CA . TYR A 1 101 ? 6.938 -9.93 2.922 1 98.88 101 TYR A CA 1
ATOM 724 C C . TYR A 1 101 ? 6.547 -8.766 3.828 1 98.88 101 TYR A C 1
ATOM 726 O O . TYR A 1 101 ? 7.02 -7.645 3.646 1 98.88 101 TYR A O 1
ATOM 734 N N . TRP A 1 102 ? 5.68 -9.039 4.793 1 98.62 102 TRP A N 1
ATOM 735 C CA . TRP A 1 102 ? 5.219 -8.016 5.723 1 98.62 102 TRP A CA 1
ATOM 736 C C . TRP A 1 102 ? 6.398 -7.371 6.449 1 98.62 102 TRP A C 1
ATOM 738 O O . TRP A 1 102 ? 6.504 -6.141 6.504 1 98.62 102 TRP A O 1
ATOM 748 N N . ILE A 1 103 ? 7.195 -8.156 7.027 1 98.56 103 ILE A N 1
ATOM 749 C CA . ILE A 1 103 ? 8.367 -7.668 7.746 1 98.56 103 ILE A CA 1
ATOM 750 C C . ILE A 1 103 ? 9.25 -6.855 6.801 1 98.56 103 ILE A C 1
ATOM 752 O O . ILE A 1 103 ? 9.672 -5.75 7.137 1 98.56 103 ILE A O 1
ATOM 756 N N . ASP A 1 104 ? 9.469 -7.395 5.688 1 98.75 104 ASP A N 1
ATOM 757 C CA . ASP A 1 104 ? 10.32 -6.789 4.66 1 98.75 104 ASP A CA 1
ATOM 758 C C . ASP A 1 104 ? 9.766 -5.438 4.219 1 98.75 104 ASP A C 1
ATOM 760 O O . ASP A 1 104 ? 10.5 -4.449 4.168 1 98.75 104 ASP A O 1
ATOM 764 N N . GLN A 1 105 ? 8.508 -5.359 3.92 1 98.44 105 GLN A N 1
ATOM 765 C CA . GLN A 1 105 ? 7.848 -4.145 3.457 1 98.44 105 GLN A CA 1
ATOM 766 C C . GLN A 1 105 ? 7.844 -3.074 4.547 1 98.44 105 GLN A C 1
ATOM 768 O O . GLN A 1 105 ? 8.023 -1.889 4.258 1 98.44 105 GLN A O 1
ATOM 773 N N . CYS A 1 106 ? 7.637 -3.479 5.793 1 98.06 106 CYS A N 1
ATOM 774 C CA . CYS A 1 106 ? 7.676 -2.535 6.906 1 98.06 106 CYS A CA 1
ATOM 775 C C . CYS A 1 106 ? 9.078 -1.963 7.09 1 98.06 106 CYS A C 1
ATOM 777 O O . CYS A 1 106 ? 9.234 -0.76 7.305 1 98.06 106 CYS A O 1
ATOM 779 N N . LEU A 1 107 ? 10.078 -2.807 7.004 1 98.19 107 LEU A N 1
ATOM 780 C CA . LEU A 1 107 ? 11.461 -2.34 7.109 1 98.19 107 LEU A CA 1
ATOM 781 C C . LEU A 1 107 ? 11.789 -1.368 5.984 1 98.19 107 LEU A C 1
ATOM 783 O O . LEU A 1 107 ? 12.406 -0.326 6.219 1 98.19 107 LEU A O 1
ATOM 787 N N . ALA A 1 108 ? 11.453 -1.682 4.785 1 98.75 108 ALA A N 1
ATOM 788 C CA . ALA A 1 108 ? 11.688 -0.82 3.629 1 98.75 108 ALA A CA 1
ATOM 789 C C . ALA A 1 108 ? 11.016 0.54 3.816 1 98.75 108 ALA A C 1
ATOM 791 O O . ALA A 1 108 ? 11.625 1.578 3.539 1 98.75 108 ALA A O 1
ATOM 792 N N . SER A 1 109 ? 9.766 0.468 4.266 1 98.25 109 SER A N 1
ATOM 793 C CA . SER A 1 109 ? 9 1.693 4.465 1 98.25 109 SER A CA 1
ATOM 794 C C . SER A 1 109 ? 9.633 2.572 5.539 1 98.25 109 SER A C 1
ATOM 796 O O . SER A 1 109 ? 9.742 3.789 5.371 1 98.25 109 SER A O 1
ATOM 798 N N . ALA A 1 110 ? 10.008 1.98 6.672 1 96.69 110 ALA A N 1
ATOM 799 C CA . ALA A 1 110 ? 10.672 2.721 7.738 1 96.69 110 ALA A CA 1
ATOM 800 C C . ALA A 1 110 ? 11.961 3.367 7.242 1 96.69 110 ALA A C 1
ATOM 802 O O . ALA A 1 110 ? 12.227 4.535 7.527 1 96.69 110 ALA A O 1
ATOM 803 N N . ALA A 1 111 ? 12.742 2.652 6.5 1 97.19 111 ALA A N 1
ATOM 804 C CA . ALA A 1 111 ? 13.992 3.174 5.941 1 97.19 111 ALA A CA 1
ATOM 805 C C . ALA A 1 111 ? 13.727 4.344 5 1 97.19 111 ALA A C 1
ATOM 807 O O . ALA A 1 111 ? 14.43 5.355 5.039 1 97.19 111 ALA A O 1
ATOM 808 N N . ALA A 1 112 ? 12.75 4.176 4.141 1 97.44 112 ALA A N 1
ATOM 809 C CA . ALA A 1 112 ? 12.391 5.219 3.184 1 97.44 112 ALA A CA 1
ATOM 810 C C . ALA A 1 112 ? 12.047 6.52 3.898 1 97.44 112 ALA A C 1
ATOM 812 O O . ALA A 1 112 ? 12.5 7.598 3.498 1 97.44 112 ALA A O 1
ATOM 813 N N . CYS A 1 113 ? 11.266 6.414 4.926 1 93.94 113 CYS A N 1
ATOM 814 C CA . CYS A 1 113 ? 10.797 7.613 5.613 1 93.94 113 CYS A CA 1
ATOM 815 C C . CYS A 1 113 ? 11.914 8.234 6.445 1 93.94 113 CYS A C 1
ATOM 817 O O . CYS A 1 113 ? 11.977 9.453 6.586 1 93.94 113 CYS A O 1
ATOM 819 N N . ALA A 1 114 ? 12.75 7.371 7.07 1 91.31 114 ALA A N 1
ATOM 820 C CA . ALA A 1 114 ? 13.922 7.891 7.781 1 91.31 114 ALA A CA 1
ATOM 821 C C . ALA A 1 114 ? 14.797 8.727 6.852 1 91.31 114 ALA A C 1
ATOM 823 O O . ALA A 1 114 ? 15.328 9.758 7.258 1 91.31 114 ALA A O 1
ATOM 824 N N . LEU A 1 115 ? 14.906 8.32 5.652 1 92.12 115 LEU A N 1
ATOM 825 C CA . LEU A 1 115 ? 15.727 9.016 4.672 1 92.12 115 LEU A CA 1
ATOM 826 C C . LEU A 1 115 ? 15.023 10.266 4.156 1 92.12 115 LEU A C 1
ATOM 828 O O . LEU A 1 115 ? 15.672 11.281 3.893 1 92.12 115 LEU A O 1
ATOM 832 N N . SER A 1 116 ? 13.719 10.195 4.012 1 87.94 116 SER A N 1
ATOM 833 C CA . SER A 1 116 ? 12.945 11.32 3.486 1 87.94 116 SER A CA 1
ATOM 834 C C . SER A 1 116 ? 12.836 12.445 4.512 1 87.94 116 SER A C 1
ATOM 836 O O . SER A 1 116 ? 12.586 13.594 4.152 1 87.94 116 SER A O 1
ATOM 838 N N . SER A 1 117 ? 12.938 12.203 5.793 1 78.12 117 SER A N 1
ATOM 839 C CA . SER A 1 117 ? 12.789 13.18 6.863 1 78.12 117 SER A CA 1
ATOM 840 C C . SER A 1 117 ? 14.117 13.859 7.184 1 78.12 117 SER A C 1
ATOM 842 O O . SER A 1 117 ? 14.18 14.734 8.055 1 78.12 117 SER A O 1
ATOM 844 N N . THR A 1 118 ? 15.141 13.453 6.613 1 67.69 118 THR A N 1
ATOM 845 C CA . THR A 1 118 ? 16.438 14.109 6.809 1 67.69 118 THR A CA 1
ATOM 846 C C . THR A 1 118 ? 16.594 15.297 5.859 1 67.69 118 THR A C 1
ATOM 848 O O . THR A 1 118 ? 16.141 15.234 4.711 1 67.69 118 THR A O 1
ATOM 851 N N . MET B 1 1 ? 14.812 16.156 12.891 1 51.12 1 MET B N 1
ATOM 852 C CA . MET B 1 1 ? 14.477 14.734 12.977 1 51.12 1 MET B CA 1
ATOM 853 C C . MET B 1 1 ? 12.992 14.547 13.289 1 51.12 1 MET B C 1
ATOM 855 O O . MET B 1 1 ? 12.43 15.266 14.117 1 51.12 1 MET B O 1
ATOM 859 N N . ALA B 1 2 ? 12.336 13.82 12.328 1 64.81 2 ALA B N 1
ATOM 860 C CA . ALA B 1 2 ? 10.898 13.719 12.562 1 64.81 2 ALA B CA 1
ATOM 861 C C . ALA B 1 2 ? 10.602 13.117 13.938 1 64.81 2 ALA B C 1
ATOM 863 O O . ALA B 1 2 ? 11.25 12.148 14.344 1 64.81 2 ALA B O 1
ATOM 864 N N . LYS B 1 3 ? 10.031 13.906 14.805 1 82.31 3 LYS B N 1
ATOM 865 C CA . LYS B 1 3 ? 9.664 13.43 16.141 1 82.31 3 LYS B CA 1
ATOM 866 C C . LYS B 1 3 ? 8.422 12.555 16.094 1 82.31 3 LYS B C 1
ATOM 868 O O . LYS B 1 3 ? 7.367 12.984 15.617 1 82.31 3 LYS B O 1
ATOM 873 N N . ILE B 1 4 ? 8.57 11.281 16.484 1 89.94 4 ILE B N 1
ATOM 874 C CA . ILE B 1 4 ? 7.473 10.32 16.562 1 89.94 4 ILE B CA 1
ATOM 875 C C . ILE B 1 4 ? 6.543 10.703 17.703 1 89.94 4 ILE B C 1
ATOM 877 O O . ILE B 1 4 ? 6.992 10.93 18.828 1 89.94 4 ILE B O 1
ATOM 881 N N . ALA B 1 5 ? 5.305 10.914 17.391 1 93.5 5 ALA B N 1
ATOM 882 C CA . ALA B 1 5 ? 4.285 11.203 18.391 1 93.5 5 ALA B CA 1
ATOM 883 C C . ALA B 1 5 ? 3.551 9.93 18.812 1 93.5 5 ALA B C 1
ATOM 885 O O . ALA B 1 5 ? 3.018 9.211 17.969 1 93.5 5 ALA B O 1
ATOM 886 N N . LEU B 1 6 ? 3.424 9.586 20.031 1 95.62 6 LEU B N 1
ATOM 887 C CA . LEU B 1 6 ? 2.871 8.328 20.531 1 95.62 6 LEU B CA 1
ATOM 888 C C . LEU B 1 6 ? 1.349 8.336 20.438 1 95.62 6 LEU B C 1
ATOM 890 O O . LEU B 1 6 ? 0.745 7.328 20.047 1 95.62 6 LEU B O 1
ATOM 894 N N . GLY B 1 7 ? 0.684 9.477 20.656 1 95.88 7 GLY B N 1
ATOM 895 C CA . GLY B 1 7 ? -0.766 9.516 20.75 1 95.88 7 GLY B CA 1
ATOM 896 C C . GLY B 1 7 ? -1.301 8.812 21.984 1 95.88 7 GLY B C 1
ATOM 897 O O . GLY B 1 7 ? -0.534 8.453 22.875 1 95.88 7 GLY B O 1
ATOM 898 N N . THR B 1 8 ? -2.703 8.812 22.094 1 96.12 8 THR B N 1
ATOM 899 C CA . THR B 1 8 ? -3.332 8.188 23.25 1 96.12 8 THR B CA 1
ATOM 900 C C . THR B 1 8 ? -4.57 7.402 22.828 1 96.12 8 THR B C 1
ATOM 902 O O . THR B 1 8 ? -5.109 7.605 21.75 1 96.12 8 THR B O 1
ATOM 905 N N . GLY B 1 9 ? -4.988 6.48 23.719 1 95.88 9 GLY B N 1
ATOM 906 C CA . GLY B 1 9 ? -6.16 5.648 23.5 1 95.88 9 GLY B CA 1
ATOM 907 C C . GLY B 1 9 ? -7.43 6.449 23.297 1 95.88 9 GLY B C 1
ATOM 908 O O . GLY B 1 9 ? -8.367 5.984 22.641 1 95.88 9 GLY B O 1
ATOM 909 N N . ARG B 1 10 ? -7.543 7.703 23.844 1 97 10 ARG B N 1
ATOM 910 C CA . ARG B 1 10 ? -8.703 8.57 23.672 1 97 10 ARG B CA 1
ATOM 911 C C . ARG B 1 10 ? -8.969 8.867 22.203 1 97 10 ARG B C 1
ATOM 913 O O . ARG B 1 10 ? -10.094 9.18 21.812 1 97 10 ARG B O 1
ATOM 920 N N . GLU B 1 11 ? -7.953 8.727 21.375 1 97.38 11 GLU B N 1
ATOM 921 C CA . GLU B 1 11 ? -8.086 9.008 19.938 1 97.38 11 GLU B CA 1
ATOM 922 C C . GLU B 1 11 ? -9.133 8.094 19.297 1 97.38 11 GLU B C 1
ATOM 924 O O . GLU B 1 11 ? -9.805 8.492 18.344 1 97.38 11 GLU B O 1
ATOM 929 N N . ALA B 1 12 ? -9.227 6.938 19.844 1 97.31 12 ALA B N 1
ATOM 930 C CA . ALA B 1 12 ? -10.125 5.941 19.25 1 97.31 12 ALA B CA 1
ATOM 931 C C . ALA B 1 12 ? -11.57 6.41 19.297 1 97.31 12 ALA B C 1
ATOM 933 O O . ALA B 1 12 ? -12.398 5.977 18.484 1 97.31 12 ALA B O 1
ATOM 934 N N . THR B 1 13 ? -11.914 7.359 20.188 1 97.25 13 THR B N 1
ATOM 935 C CA . THR B 1 13 ? -13.297 7.773 20.359 1 97.25 13 THR B CA 1
ATOM 936 C C . THR B 1 13 ? -13.523 9.18 19.812 1 97.25 13 THR B C 1
ATOM 938 O O . THR B 1 13 ? -14.641 9.695 19.844 1 97.25 13 THR B O 1
ATOM 941 N N . GLN B 1 14 ? -12.492 9.852 19.328 1 97.69 14 GLN B N 1
ATOM 942 C CA . GLN B 1 14 ? -12.633 11.172 18.734 1 97.69 14 GLN B CA 1
ATOM 943 C C . GLN B 1 14 ? -13.328 11.086 17.375 1 97.69 14 GLN B C 1
ATOM 945 O O . GLN B 1 14 ? -13.031 10.188 16.578 1 97.69 14 GLN B O 1
ATOM 950 N N . PRO B 1 15 ? -14.32 11.969 17.094 1 97.88 15 PRO B N 1
ATOM 951 C CA . PRO B 1 15 ? -15.078 11.922 15.836 1 97.88 15 PRO B CA 1
ATOM 952 C C . PRO B 1 15 ? -14.18 11.961 14.602 1 97.88 15 PRO B C 1
ATOM 954 O O . PRO B 1 15 ? -14.461 11.289 13.609 1 97.88 15 PRO B O 1
ATOM 957 N N . ASP B 1 16 ? -13.172 12.75 14.562 1 98.06 16 ASP B N 1
ATOM 958 C CA . ASP B 1 16 ? -12.281 12.828 13.406 1 98.06 16 ASP B CA 1
ATOM 959 C C . ASP B 1 16 ? -11.57 11.5 13.164 1 98.06 16 ASP B C 1
ATOM 961 O O . ASP B 1 16 ? -11.383 11.094 12.016 1 98.06 16 ASP B O 1
ATOM 965 N N . CYS B 1 17 ? -11.117 10.82 14.219 1 98.44 17 CYS B N 1
ATOM 966 C CA . CYS B 1 17 ? -10.469 9.523 14.078 1 98.44 17 CYS B CA 1
ATOM 967 C C . CYS B 1 17 ? -11.453 8.469 13.578 1 98.44 17 CYS B C 1
ATOM 969 O O . CYS B 1 17 ? -11.109 7.656 12.719 1 98.44 17 CYS B O 1
ATOM 971 N N . ILE B 1 18 ? -12.641 8.523 14.141 1 98.62 18 ILE B N 1
ATOM 972 C CA . ILE B 1 18 ? -13.656 7.574 13.719 1 98.62 18 ILE B CA 1
ATOM 973 C C . ILE B 1 18 ? -13.961 7.77 12.234 1 98.62 18 ILE B C 1
ATOM 975 O O . ILE B 1 18 ? -14.031 6.797 11.477 1 98.62 18 ILE B O 1
ATOM 979 N N . GLN B 1 19 ? -14.156 8.977 11.781 1 98.81 19 GLN B N 1
ATOM 980 C CA . GLN B 1 19 ? -14.398 9.266 10.375 1 98.81 19 GLN B CA 1
ATOM 981 C C . GLN B 1 19 ? -13.227 8.805 9.508 1 98.81 19 GLN B C 1
ATOM 983 O O . GLN B 1 19 ? -13.438 8.234 8.43 1 98.81 19 GLN B O 1
ATOM 988 N N . ALA B 1 20 ? -12.039 9.023 9.984 1 98.75 20 ALA B N 1
ATOM 989 C CA . ALA B 1 20 ? -10.844 8.617 9.25 1 98.75 20 ALA B CA 1
ATOM 990 C C . ALA B 1 20 ? -10.781 7.102 9.094 1 98.75 20 ALA B C 1
ATOM 992 O O . ALA B 1 20 ? -10.414 6.594 8.031 1 98.75 20 ALA B O 1
ATOM 993 N N . LEU B 1 21 ? -11.117 6.418 10.125 1 98.81 21 LEU B N 1
ATOM 994 C CA . LEU B 1 21 ? -11.094 4.961 10.078 1 98.81 21 LEU B CA 1
ATOM 995 C C . LEU B 1 21 ? -12.117 4.438 9.078 1 98.81 21 LEU B C 1
ATOM 997 O O . LEU B 1 21 ? -11.852 3.486 8.344 1 98.81 21 LEU B O 1
ATOM 1001 N N . ILE B 1 22 ? -13.266 5.031 9.016 1 98.81 22 ILE B N 1
ATOM 1002 C CA . ILE B 1 22 ? -14.312 4.633 8.07 1 98.81 22 ILE B CA 1
ATOM 1003 C C . ILE B 1 22 ? -13.82 4.855 6.641 1 98.81 22 ILE B C 1
ATOM 1005 O O . ILE B 1 22 ? -13.945 3.967 5.793 1 98.81 22 ILE B O 1
ATOM 1009 N N . VAL B 1 23 ? -13.258 5.945 6.391 1 98.81 23 VAL B N 1
ATOM 1010 C CA . VAL B 1 23 ? -12.789 6.289 5.059 1 98.81 23 VAL B CA 1
ATOM 1011 C C . VAL B 1 23 ? -11.625 5.375 4.668 1 98.81 23 VAL B C 1
ATOM 1013 O O . VAL B 1 23 ? -11.578 4.871 3.543 1 98.81 23 VAL B O 1
ATOM 1016 N N . GLU B 1 24 ? -10.656 5.113 5.605 1 98.88 24 GLU B N 1
ATOM 1017 C CA . GLU B 1 24 ? -9.547 4.203 5.328 1 98.88 24 GLU B CA 1
ATOM 1018 C C . GLU B 1 24 ? -10.062 2.799 5.012 1 98.88 24 GLU B C 1
ATOM 1020 O O . GLU B 1 24 ? -9.523 2.119 4.137 1 98.88 24 GLU B O 1
ATOM 1025 N N . PHE B 1 25 ? -11.062 2.395 5.758 1 98.88 25 PHE B N 1
ATOM 1026 C CA . PHE B 1 25 ? -11.609 1.069 5.5 1 98.88 25 PHE B CA 1
ATOM 1027 C C . PHE B 1 25 ? -12.18 0.985 4.086 1 98.88 25 PHE B C 1
ATOM 1029 O O . PHE B 1 25 ? -11.836 0.08 3.326 1 98.88 25 PHE B O 1
ATOM 1036 N N . ILE B 1 26 ? -13.031 1.922 3.717 1 98.75 26 ILE B N 1
ATOM 1037 C CA . ILE B 1 26 ? -13.719 1.914 2.432 1 98.75 26 ILE B CA 1
ATOM 1038 C C . ILE B 1 26 ? -12.703 2.035 1.299 1 98.75 26 ILE B C 1
ATOM 1040 O O . ILE B 1 26 ? -12.734 1.258 0.343 1 98.75 26 ILE B O 1
ATOM 1044 N N . CYS B 1 27 ? -11.797 2.934 1.398 1 98.75 27 CYS B N 1
ATOM 1045 C CA . CYS B 1 27 ? -10.828 3.172 0.335 1 98.75 27 CYS B CA 1
ATOM 1046 C C . CYS B 1 27 ? -9.867 1.999 0.202 1 98.75 27 CYS B C 1
ATOM 1048 O O . CYS B 1 27 ? -9.539 1.584 -0.911 1 98.75 27 CYS B O 1
ATOM 1050 N N . THR B 1 28 ? -9.367 1.459 1.339 1 98.69 28 THR B N 1
ATOM 1051 C CA . THR B 1 28 ? -8.484 0.299 1.272 1 98.69 28 THR B CA 1
ATOM 1052 C C . THR B 1 28 ? -9.227 -0.907 0.693 1 98.69 28 THR B C 1
ATOM 1054 O O . THR B 1 28 ? -8.664 -1.651 -0.115 1 98.69 28 THR B O 1
ATOM 1057 N N . PHE B 1 29 ? -10.492 -1.097 1.09 1 98.75 29 PHE B N 1
ATOM 1058 C CA . PHE B 1 29 ? -11.305 -2.188 0.563 1 98.75 29 PHE B CA 1
ATOM 1059 C C . PHE B 1 29 ? -11.383 -2.117 -0.957 1 98.75 29 PHE B C 1
ATOM 1061 O O . PHE B 1 29 ? -11.102 -3.104 -1.645 1 98.75 29 PHE B O 1
ATOM 1068 N N . LEU B 1 30 ? -11.742 -0.952 -1.425 1 98.5 30 LEU B N 1
ATOM 1069 C CA . LEU B 1 30 ? -11.906 -0.783 -2.863 1 98.5 30 LEU B CA 1
ATOM 1070 C C . LEU B 1 30 ? -10.562 -0.9 -3.584 1 98.5 30 LEU B C 1
ATOM 1072 O O . LEU B 1 30 ? -10.484 -1.487 -4.664 1 98.5 30 LEU B O 1
ATOM 1076 N N . PHE B 1 31 ? -9.555 -0.372 -3.031 1 98.5 31 PHE B N 1
ATOM 1077 C CA . PHE B 1 31 ? -8.211 -0.47 -3.584 1 98.5 31 PHE B CA 1
ATOM 1078 C C . PHE B 1 31 ? -7.793 -1.928 -3.746 1 98.5 31 PHE B C 1
ATOM 1080 O O . PHE B 1 31 ? -7.387 -2.346 -4.832 1 98.5 31 PHE B O 1
ATOM 1087 N N . VAL B 1 32 ? -7.902 -2.701 -2.639 1 97.94 32 VAL B N 1
ATOM 1088 C CA . VAL B 1 32 ? -7.469 -4.094 -2.67 1 97.94 32 VAL B CA 1
ATOM 1089 C C . VAL B 1 32 ? -8.406 -4.906 -3.557 1 97.94 32 VAL B C 1
ATOM 1091 O O . VAL B 1 32 ? -7.969 -5.789 -4.297 1 97.94 32 VAL B O 1
ATOM 1094 N N . PHE B 1 33 ? -9.695 -4.617 -3.551 1 97.88 33 PHE B N 1
ATOM 1095 C CA . PHE B 1 33 ? -10.672 -5.32 -4.371 1 97.88 33 PHE B CA 1
ATOM 1096 C C . PHE B 1 33 ? -10.352 -5.16 -5.852 1 97.88 33 PHE B C 1
ATOM 1098 O O . PHE B 1 33 ? -10.297 -6.145 -6.59 1 97.88 33 PHE B O 1
ATOM 1105 N N . VAL B 1 34 ? -10.102 -3.971 -6.23 1 97.12 34 VAL B N 1
ATOM 1106 C CA . VAL B 1 34 ? -9.82 -3.686 -7.633 1 97.12 34 VAL B CA 1
ATOM 1107 C C . VAL B 1 34 ? -8.414 -4.176 -7.984 1 97.12 34 VAL B C 1
ATOM 1109 O O . VAL B 1 34 ? -8.219 -4.832 -9.008 1 97.12 34 VAL B O 1
ATOM 1112 N N . GLY B 1 35 ? -7.398 -3.863 -7.152 1 95.12 35 GLY B N 1
ATOM 1113 C CA . GLY B 1 35 ? -6.02 -4.227 -7.43 1 95.12 35 GLY B CA 1
ATOM 1114 C C . GLY B 1 35 ? -5.797 -5.727 -7.473 1 95.12 35 GLY B C 1
ATOM 1115 O O . GLY B 1 35 ? -5.27 -6.254 -8.453 1 95.12 35 GLY B O 1
ATOM 1116 N N . VAL B 1 36 ? -6.195 -6.355 -6.398 1 93.31 36 VAL B N 1
ATOM 1117 C CA . VAL B 1 36 ? -6.027 -7.805 -6.312 1 93.31 36 VAL B CA 1
ATOM 1118 C C . VAL B 1 36 ? -6.961 -8.492 -7.305 1 93.31 36 VAL B C 1
ATOM 1120 O O . VAL B 1 36 ? -6.586 -9.477 -7.941 1 93.31 36 VAL B O 1
ATOM 1123 N N . GLY B 1 37 ? -8.156 -7.977 -7.508 1 93.38 37 GLY B N 1
ATOM 1124 C CA . GLY B 1 37 ? -9.062 -8.5 -8.523 1 93.38 37 GLY B CA 1
ATOM 1125 C C . GLY B 1 37 ? -8.469 -8.453 -9.922 1 93.38 37 GLY B C 1
ATOM 1126 O O . GLY B 1 37 ? -8.625 -9.406 -10.695 1 93.38 37 GLY B O 1
ATOM 1127 N N . ALA B 1 38 ? -7.832 -7.387 -10.227 1 94.31 38 ALA B N 1
ATOM 1128 C CA . ALA B 1 38 ? -7.184 -7.258 -11.531 1 94.31 38 ALA B CA 1
ATOM 1129 C C . ALA B 1 38 ? -6.066 -8.281 -11.695 1 94.31 38 ALA B C 1
ATOM 1131 O O . ALA B 1 38 ? -5.883 -8.844 -12.773 1 94.31 38 ALA B O 1
ATOM 1132 N N . ALA B 1 39 ? -5.32 -8.531 -10.633 1 91 39 ALA B N 1
ATOM 1133 C CA . ALA B 1 39 ? -4.246 -9.523 -10.672 1 91 39 ALA B CA 1
ATOM 1134 C C . ALA B 1 39 ? -4.805 -10.922 -10.914 1 91 39 ALA B C 1
ATOM 1136 O O . ALA B 1 39 ? -4.273 -11.68 -11.734 1 91 39 ALA B O 1
ATOM 1137 N N . ILE B 1 40 ? -5.859 -11.203 -10.258 1 87.12 40 ILE B N 1
ATOM 1138 C CA . ILE B 1 40 ? -6.496 -12.508 -10.383 1 87.12 40 ILE B CA 1
ATOM 1139 C C . ILE B 1 40 ? -7.074 -12.672 -11.789 1 87.12 40 ILE B C 1
ATOM 1141 O O . ILE B 1 40 ? -6.898 -13.711 -12.422 1 87.12 40 ILE B O 1
ATOM 1145 N N . ALA B 1 41 ? -7.746 -11.641 -12.234 1 89.56 41 ALA B N 1
ATOM 1146 C CA . ALA B 1 41 ? -8.352 -11.68 -13.562 1 89.56 41 ALA B CA 1
ATOM 1147 C C . ALA B 1 41 ? -7.289 -11.852 -14.648 1 89.56 41 ALA B C 1
ATOM 1149 O O . ALA B 1 41 ? -7.484 -12.602 -15.602 1 89.56 41 ALA B O 1
ATOM 1150 N N . THR B 1 42 ? -6.227 -11.164 -14.5 1 88.06 42 THR B N 1
ATOM 1151 C CA . THR B 1 42 ? -5.148 -11.227 -15.477 1 88.06 42 THR B CA 1
ATOM 1152 C C . THR B 1 42 ? -4.508 -12.609 -15.484 1 88.06 42 THR B C 1
ATOM 1154 O O . THR B 1 42 ? -4.125 -13.117 -16.547 1 88.06 42 THR B O 1
ATOM 1157 N N . ASP B 1 43 ? -4.34 -13.227 -14.328 1 83.56 43 ASP B N 1
ATOM 1158 C CA . ASP B 1 43 ? -3.793 -14.578 -14.234 1 83.56 43 ASP B CA 1
ATOM 1159 C C . ASP B 1 43 ? -4.664 -15.586 -14.984 1 83.56 43 ASP B C 1
ATOM 1161 O O . ASP B 1 43 ? -4.156 -16.531 -15.586 1 83.56 43 ASP B O 1
ATOM 1165 N N . LYS B 1 44 ? -5.965 -15.258 -15.023 1 84.25 44 LYS B N 1
ATOM 1166 C CA . LYS B 1 44 ? -6.91 -16.188 -15.641 1 84.25 44 LYS B CA 1
ATOM 1167 C C . LYS B 1 44 ? -7.07 -15.898 -17.125 1 84.25 44 LYS B C 1
ATOM 1169 O O . LYS B 1 44 ? -7.34 -16.812 -17.906 1 84.25 44 LYS B O 1
ATOM 1174 N N . LEU B 1 45 ? -6.898 -14.617 -17.438 1 83.75 45 LEU B N 1
ATOM 1175 C CA . LEU B 1 45 ? -7.367 -14.234 -18.766 1 83.75 45 LEU B CA 1
ATOM 1176 C C . LEU B 1 45 ? -6.199 -13.828 -19.656 1 83.75 45 LEU B C 1
ATOM 1178 O O . LEU B 1 45 ? -6.305 -13.883 -20.891 1 83.75 45 LEU B O 1
ATOM 1182 N N . ALA B 1 46 ? -5.145 -13.328 -19.047 1 76.12 46 ALA B N 1
ATOM 1183 C CA . ALA B 1 46 ? -4.109 -12.719 -19.891 1 76.12 46 ALA B CA 1
ATOM 1184 C C . ALA B 1 46 ? -3.195 -13.781 -20.484 1 76.12 46 ALA B C 1
ATOM 1186 O O . ALA B 1 46 ? -2.602 -14.586 -19.766 1 76.12 46 ALA B O 1
ATOM 1187 N N . GLY B 1 47 ? -3.307 -14 -21.719 1 80 47 GLY B N 1
ATOM 1188 C CA . GLY B 1 47 ? -2.477 -14.953 -22.438 1 80 47 GLY B CA 1
ATOM 1189 C C . GLY B 1 47 ? -1.029 -14.508 -22.547 1 80 47 GLY B C 1
ATOM 1190 O O . GLY B 1 47 ? -0.117 -15.336 -22.516 1 80 47 GLY B O 1
ATOM 1191 N N . ASP B 1 48 ? -0.866 -13.273 -22.672 1 91.44 48 ASP B N 1
ATOM 1192 C CA . ASP B 1 48 ? 0.456 -12.672 -22.812 1 91.44 48 ASP B CA 1
ATOM 1193 C C . ASP B 1 48 ? 0.889 -11.984 -21.516 1 91.44 48 ASP B C 1
ATOM 1195 O O . ASP B 1 48 ? 0.148 -11.172 -20.969 1 91.44 48 ASP B O 1
ATOM 1199 N N . ALA B 1 49 ? 2.074 -12.297 -21.156 1 88.62 49 ALA B N 1
ATOM 1200 C CA . ALA B 1 49 ? 2.594 -11.805 -19.875 1 88.62 49 ALA B CA 1
ATOM 1201 C C . ALA B 1 49 ? 2.719 -10.289 -19.875 1 88.62 49 ALA B C 1
ATOM 1203 O O . ALA B 1 49 ? 2.453 -9.633 -18.875 1 88.62 49 ALA B O 1
ATOM 1204 N N . LEU B 1 50 ? 3.061 -9.781 -20.969 1 90.19 50 LEU B N 1
ATOM 1205 C CA . LEU B 1 50 ? 3.232 -8.344 -21.078 1 90.19 50 LEU B CA 1
ATOM 1206 C C . LEU B 1 50 ? 1.886 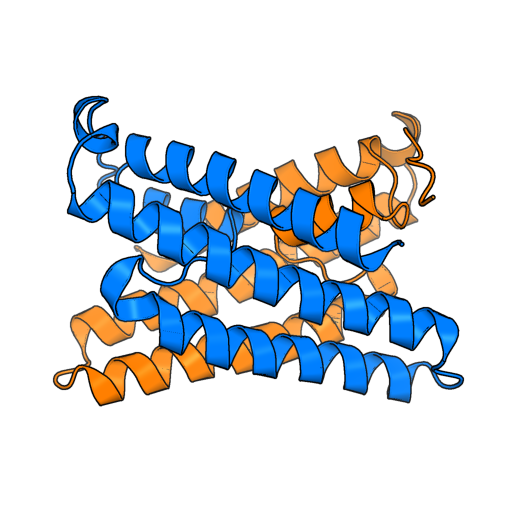-7.625 -21.016 1 90.19 50 LEU B C 1
ATOM 1208 O O . LEU B 1 50 ? 1.762 -6.574 -20.391 1 90.19 50 LEU B O 1
ATOM 1212 N N . VAL B 1 51 ? 0.922 -8.211 -21.562 1 91.25 51 VAL B N 1
ATOM 1213 C CA . VAL B 1 51 ? -0.42 -7.641 -21.547 1 91.25 51 VAL B CA 1
ATOM 1214 C C . VAL B 1 51 ? -1 -7.711 -20.141 1 91.25 51 VAL B C 1
ATOM 1216 O O . VAL B 1 51 ? -1.598 -6.746 -19.656 1 91.25 51 VAL B O 1
ATOM 1219 N N . GLY B 1 52 ? -0.795 -8.828 -19.5 1 92.81 52 GLY B N 1
ATOM 1220 C CA . GLY B 1 52 ? -1.249 -8.977 -18.125 1 92.81 52 GLY B CA 1
ATOM 1221 C C . GLY B 1 52 ? -0.612 -7.977 -17.172 1 92.81 52 GLY B C 1
ATOM 1222 O O . GLY B 1 52 ? -1.302 -7.363 -16.359 1 92.81 52 GLY B O 1
ATOM 1223 N N . LEU B 1 53 ? 0.625 -7.84 -17.359 1 91.56 53 LEU B N 1
ATOM 1224 C CA . LEU B 1 53 ? 1.372 -6.887 -16.547 1 91.56 53 LEU B CA 1
ATOM 1225 C C . LEU B 1 53 ? 0.844 -5.469 -16.75 1 91.56 53 LEU B C 1
ATOM 1227 O O . LEU B 1 53 ? 0.68 -4.719 -15.789 1 91.56 53 LEU B O 1
ATOM 1231 N N . PHE B 1 54 ? 0.646 -5.145 -17.938 1 94.31 54 PHE B N 1
ATOM 1232 C CA . PHE B 1 54 ? 0.14 -3.818 -18.266 1 94.31 54 PHE B CA 1
ATOM 1233 C C . PHE B 1 54 ? -1.205 -3.57 -17.594 1 94.31 54 PHE B C 1
ATOM 1235 O O . PHE B 1 54 ? -1.405 -2.533 -16.953 1 94.31 54 PHE B O 1
ATOM 1242 N N . PHE B 1 55 ? -2.055 -4.504 -17.672 1 93.81 55 PHE B N 1
ATOM 1243 C CA . PHE B 1 55 ? -3.396 -4.348 -17.125 1 93.81 55 PHE B CA 1
ATOM 1244 C C . PHE B 1 55 ? -3.348 -4.246 -15.602 1 93.81 55 PHE B C 1
ATOM 1246 O O . PHE B 1 55 ? -4.016 -3.395 -15.008 1 93.81 55 PHE B O 1
ATOM 1253 N N . VAL B 1 56 ? -2.607 -5.059 -14.984 1 95.06 56 VAL B N 1
ATOM 1254 C CA . VAL B 1 56 ? -2.52 -5.051 -13.531 1 95.06 56 VAL B CA 1
ATOM 1255 C C . VAL B 1 56 ? -1.904 -3.738 -13.055 1 95.06 56 VAL B C 1
ATOM 1257 O O . VAL B 1 56 ? -2.398 -3.121 -12.109 1 95.06 56 VAL B O 1
ATOM 1260 N N . SER B 1 57 ? -0.852 -3.312 -13.719 1 96.88 57 SER B N 1
ATOM 1261 C CA . SER B 1 57 ? -0.191 -2.064 -13.352 1 96.88 57 SER B CA 1
ATOM 1262 C C . SER B 1 57 ? -1.126 -0.872 -13.516 1 96.88 57 SER B C 1
ATOM 1264 O O . SER B 1 57 ? -1.187 0.003 -12.648 1 96.88 57 SER B O 1
ATOM 1266 N N . MET B 1 58 ? -1.862 -0.88 -14.562 1 96.38 58 MET B N 1
ATOM 1267 C CA . MET B 1 58 ? -2.779 0.225 -14.828 1 96.38 58 MET B CA 1
ATOM 1268 C C . MET B 1 58 ? -3.932 0.226 -13.828 1 96.38 58 MET B C 1
ATOM 1270 O O . MET B 1 58 ? -4.332 1.282 -13.336 1 96.38 58 MET B O 1
ATOM 1274 N N . ALA B 1 59 ? -4.457 -0.93 -13.562 1 97.5 59 ALA B N 1
ATOM 1275 C CA . ALA B 1 59 ? -5.535 -1.037 -12.586 1 97.5 59 ALA B CA 1
ATOM 1276 C C . ALA B 1 59 ? -5.102 -0.502 -11.227 1 97.5 59 ALA B C 1
ATOM 1278 O O . ALA B 1 59 ? -5.82 0.277 -10.602 1 97.5 59 ALA B O 1
ATOM 1279 N N . HIS B 1 60 ? -3.961 -0.889 -10.836 1 97.19 60 HIS B N 1
ATOM 1280 C CA . HIS B 1 60 ? -3.451 -0.44 -9.547 1 97.19 60 HIS B CA 1
ATOM 1281 C C . HIS B 1 60 ? -3.193 1.063 -9.547 1 97.19 60 HIS B C 1
ATOM 1283 O O . HIS B 1 60 ? -3.549 1.759 -8.594 1 97.19 60 HIS B O 1
ATOM 1289 N N . ALA B 1 61 ? -2.572 1.575 -10.609 1 97.44 61 ALA B N 1
ATOM 1290 C CA . ALA B 1 61 ? -2.289 3.004 -10.703 1 97.44 61 ALA B CA 1
ATOM 1291 C C . ALA B 1 61 ? -3.572 3.826 -10.633 1 97.44 61 ALA B C 1
ATOM 1293 O O . ALA B 1 61 ? -3.658 4.789 -9.867 1 97.44 61 ALA B O 1
ATOM 1294 N N . LEU B 1 62 ? -4.531 3.408 -11.328 1 97.56 62 LEU B N 1
ATOM 1295 C CA . LEU B 1 62 ? -5.781 4.156 -11.406 1 97.56 62 LEU B CA 1
ATOM 1296 C C . LEU B 1 62 ? -6.539 4.09 -10.086 1 97.56 62 LEU B C 1
ATOM 1298 O O . LEU B 1 62 ? -7.012 5.113 -9.578 1 97.56 62 LEU B O 1
ATOM 1302 N N . VAL B 1 63 ? -6.648 2.943 -9.523 1 98.25 63 VAL B N 1
ATOM 1303 C CA . VAL B 1 63 ? -7.434 2.816 -8.297 1 98.25 63 VAL B CA 1
ATOM 1304 C C . VAL B 1 63 ? -6.727 3.541 -7.156 1 98.25 63 VAL B C 1
ATOM 1306 O O . VAL B 1 63 ? -7.379 4.133 -6.289 1 98.25 63 VAL B O 1
ATOM 1309 N N . VAL B 1 64 ? -5.434 3.525 -7.117 1 97.44 64 VAL B N 1
ATOM 1310 C CA . VAL B 1 64 ? -4.688 4.254 -6.098 1 97.44 64 VAL B CA 1
ATOM 1311 C C . VAL B 1 64 ? -4.93 5.754 -6.254 1 97.44 64 VAL B C 1
ATOM 1313 O O . VAL B 1 64 ? -5.215 6.449 -5.273 1 97.44 64 VAL B O 1
ATOM 1316 N N . ALA B 1 65 ? -4.828 6.23 -7.457 1 97.38 65 ALA B N 1
ATOM 1317 C CA . ALA B 1 65 ? -5.074 7.648 -7.703 1 97.38 65 ALA B CA 1
ATOM 1318 C C . ALA B 1 65 ? -6.461 8.055 -7.219 1 97.38 65 ALA B C 1
ATOM 1320 O O . ALA B 1 65 ? -6.613 9.07 -6.535 1 97.38 65 ALA B O 1
ATOM 1321 N N . VAL B 1 66 ? -7.461 7.281 -7.5 1 98.19 66 VAL B N 1
ATOM 1322 C CA . VAL B 1 66 ? -8.844 7.598 -7.16 1 98.19 66 VAL B CA 1
ATOM 1323 C C . VAL B 1 66 ? -9.039 7.512 -5.648 1 98.19 66 VAL B C 1
ATOM 1325 O O . VAL B 1 66 ? -9.625 8.406 -5.039 1 98.19 66 VAL B O 1
ATOM 1328 N N . MET B 1 67 ? -8.531 6.5 -5.016 1 98.44 67 MET B N 1
ATOM 1329 C CA . MET B 1 67 ? -8.789 6.285 -3.594 1 98.44 67 MET B CA 1
ATOM 1330 C C . MET B 1 67 ? -8.008 7.281 -2.742 1 98.44 67 MET B C 1
ATOM 1332 O O . MET B 1 67 ? -8.484 7.719 -1.694 1 98.44 67 MET B O 1
ATOM 1336 N N . ILE B 1 68 ? -6.77 7.648 -3.189 1 97 68 ILE B N 1
ATOM 1337 C CA . ILE B 1 68 ? -6.047 8.703 -2.49 1 97 68 ILE B CA 1
ATOM 1338 C C . ILE B 1 68 ? -6.82 10.016 -2.588 1 97 68 ILE B C 1
ATOM 1340 O O . ILE B 1 68 ? -7.02 10.703 -1.583 1 97 68 ILE B O 1
ATOM 1344 N N . SER B 1 69 ? -7.293 10.305 -3.752 1 96.69 69 SER B N 1
ATOM 1345 C CA . SER B 1 69 ? -8.047 11.531 -3.943 1 96.69 69 SER B CA 1
ATOM 1346 C C . SER B 1 69 ? -9.312 11.547 -3.096 1 96.69 69 SER B C 1
ATOM 1348 O O . SER B 1 69 ? -9.68 12.578 -2.527 1 96.69 69 SER B O 1
ATOM 1350 N N . ALA B 1 70 ? -9.961 10.461 -2.977 1 97.31 70 ALA B N 1
ATOM 1351 C CA . ALA B 1 70 ? -11.219 10.352 -2.252 1 97.31 70 ALA B CA 1
ATOM 1352 C C . ALA B 1 70 ? -11 10.453 -0.745 1 97.31 70 ALA B C 1
ATOM 1354 O O . ALA B 1 70 ? -11.828 11.016 -0.024 1 97.31 70 ALA B O 1
ATOM 1355 N N . GLY B 1 71 ? -9.906 9.93 -0.275 1 96.75 71 GLY B N 1
ATOM 1356 C CA . GLY B 1 71 ? -9.711 9.812 1.161 1 96.75 71 GLY B CA 1
ATOM 1357 C C . GLY B 1 71 ? -8.75 10.852 1.718 1 96.75 71 GLY B C 1
ATOM 1358 O O . GLY B 1 71 ? -8.648 11.016 2.934 1 96.75 71 GLY B O 1
ATOM 1359 N N . PHE B 1 72 ? -8.117 11.578 0.876 1 93.69 72 PHE B N 1
ATOM 1360 C CA . PHE B 1 72 ? -6.949 12.367 1.244 1 93.69 72 PHE B CA 1
ATOM 1361 C C . PHE B 1 72 ? -7.301 13.383 2.32 1 93.69 72 PHE B C 1
ATOM 1363 O O . PHE B 1 72 ? -6.602 13.5 3.328 1 93.69 72 PHE B O 1
ATOM 1370 N N . ARG B 1 73 ? -8.414 14.062 2.305 1 92 73 ARG B N 1
ATOM 1371 C CA . ARG B 1 73 ? -8.766 15.164 3.197 1 92 73 ARG B CA 1
ATOM 1372 C C . ARG B 1 73 ? -9.25 14.641 4.543 1 92 73 ARG B C 1
ATOM 1374 O O . ARG B 1 73 ? -9.156 15.336 5.559 1 92 73 ARG B O 1
ATOM 1381 N N . ILE B 1 74 ? -9.727 13.453 4.551 1 96 74 ILE B N 1
ATOM 1382 C CA . ILE B 1 74 ? -10.344 12.953 5.777 1 96 74 ILE B CA 1
ATOM 1383 C C . ILE B 1 74 ? -9.359 12.047 6.516 1 96 74 ILE B C 1
ATOM 1385 O O . ILE B 1 74 ? -9.094 12.25 7.703 1 96 74 ILE B O 1
ATOM 1389 N N . SER B 1 75 ? -8.727 11.164 5.898 1 97.5 75 SER B N 1
ATOM 1390 C CA . SER B 1 75 ? -7.895 10.172 6.57 1 97.5 75 SER B CA 1
ATOM 1391 C C . SER B 1 75 ? -6.43 10.312 6.168 1 97.5 75 SER B C 1
ATOM 1393 O O . SER B 1 75 ? -5.547 9.719 6.793 1 97.5 75 SER B O 1
ATOM 1395 N N . GLY B 1 76 ? -6.172 11.055 5.145 1 94.44 76 GLY B N 1
ATOM 1396 C CA . GLY B 1 76 ? -4.844 11.109 4.551 1 94.44 76 GLY B CA 1
ATOM 1397 C C . GLY B 1 76 ? -4.668 10.133 3.402 1 94.44 76 GLY B C 1
ATOM 1398 O O . GLY B 1 76 ? -3.674 10.195 2.678 1 94.44 76 GLY B O 1
ATOM 1399 N N . GLY B 1 77 ? -5.586 9.148 3.23 1 96.94 77 GLY B N 1
ATOM 1400 C CA . GLY B 1 77 ? -5.543 8.242 2.094 1 96.94 77 GLY B CA 1
ATOM 1401 C C . GLY B 1 77 ? -4.344 7.316 2.115 1 96.94 77 GLY B C 1
ATOM 1402 O O . GLY B 1 77 ? -3.639 7.18 1.113 1 96.94 77 GLY B O 1
ATOM 1403 N N . HIS B 1 78 ? -4.043 6.66 3.215 1 98.06 78 HIS B N 1
ATOM 1404 C CA . HIS B 1 78 ? -2.869 5.801 3.344 1 98.06 78 HIS B CA 1
ATOM 1405 C C . HIS B 1 78 ? -3.043 4.512 2.549 1 98.06 78 HIS B C 1
ATOM 1407 O O . HIS B 1 78 ? -2.137 4.098 1.822 1 98.06 78 HIS B O 1
ATOM 1413 N N . LEU B 1 79 ? -4.25 3.811 2.773 1 97.62 79 LEU B N 1
ATOM 1414 C CA . LEU B 1 79 ? -4.664 2.648 1.996 1 97.62 79 LEU B CA 1
ATOM 1415 C C . LEU B 1 79 ? -3.744 1.461 2.264 1 97.62 79 LEU B C 1
ATOM 1417 O O . LEU B 1 79 ? -4.012 0.349 1.802 1 97.62 79 LEU B O 1
ATOM 1421 N N . ASN B 1 80 ? -2.592 1.646 2.955 1 97.44 80 ASN B N 1
ATOM 1422 C CA . ASN B 1 80 ? -1.456 0.731 3.008 1 97.44 80 ASN B CA 1
ATOM 1423 C C . ASN B 1 80 ? -0.703 0.85 4.332 1 97.44 80 ASN B C 1
ATOM 1425 O O . ASN B 1 80 ? -0.187 1.918 4.66 1 97.44 80 ASN B O 1
ATOM 1429 N N . PRO B 1 81 ? -0.553 -0.276 5.074 1 98.44 81 PRO B N 1
ATOM 1430 C CA . PRO B 1 81 ? 0.181 -0.225 6.344 1 98.44 81 PRO B CA 1
ATOM 1431 C C . PRO B 1 81 ? 1.622 0.252 6.172 1 98.44 81 PRO B C 1
ATOM 1433 O O . PRO B 1 81 ? 2.176 0.891 7.07 1 98.44 81 PRO B O 1
ATOM 1436 N N . ALA B 1 82 ? 2.293 -0.087 5.113 1 97.38 82 ALA B N 1
ATOM 1437 C CA . ALA B 1 82 ? 3.654 0.389 4.875 1 97.38 82 ALA B CA 1
ATOM 1438 C C . ALA B 1 82 ? 3.688 1.909 4.746 1 97.38 82 ALA B C 1
ATOM 1440 O O . ALA B 1 82 ? 4.59 2.564 5.273 1 97.38 82 ALA B O 1
ATOM 1441 N N . VAL B 1 83 ? 2.771 2.48 4.043 1 97.19 83 VAL B N 1
ATOM 1442 C CA . VAL B 1 83 ? 2.658 3.93 3.906 1 97.19 83 VAL B CA 1
ATOM 1443 C C . VAL B 1 83 ? 2.34 4.551 5.266 1 97.19 83 VAL B C 1
ATOM 1445 O O . VAL B 1 83 ? 2.947 5.551 5.652 1 97.19 83 VAL B O 1
ATOM 1448 N N . THR B 1 84 ? 1.354 3.9 5.965 1 98.31 84 THR B N 1
ATOM 1449 C CA . THR B 1 84 ? 1.007 4.379 7.301 1 98.31 84 THR B CA 1
ATOM 1450 C C . THR B 1 84 ? 2.23 4.375 8.211 1 98.31 84 THR B C 1
ATOM 1452 O O . THR B 1 84 ? 2.477 5.344 8.93 1 98.31 84 THR B O 1
ATOM 1455 N N . LEU B 1 85 ? 3.002 3.316 8.133 1 97.25 85 LEU B N 1
ATOM 1456 C CA . LEU B 1 85 ? 4.223 3.244 8.93 1 97.25 85 LEU B CA 1
ATOM 1457 C C . LEU B 1 85 ? 5.203 4.336 8.516 1 97.25 85 LEU B C 1
ATOM 1459 O O . LEU B 1 85 ? 5.816 4.98 9.367 1 97.25 85 LEU B O 1
ATOM 1463 N N . GLY B 1 86 ? 5.383 4.484 7.23 1 94.81 86 GLY B N 1
ATOM 1464 C CA . GLY B 1 86 ? 6.266 5.543 6.762 1 94.81 86 GLY B CA 1
ATOM 1465 C C . GLY B 1 86 ? 5.887 6.914 7.289 1 94.81 86 GLY B C 1
ATOM 1466 O O . GLY B 1 86 ? 6.746 7.668 7.75 1 94.81 86 GLY B O 1
ATOM 1467 N N . LEU B 1 87 ? 4.664 7.234 7.242 1 94.44 87 LEU B N 1
ATOM 1468 C CA . LEU B 1 87 ? 4.18 8.531 7.703 1 94.44 87 LEU B CA 1
ATOM 1469 C C . LEU B 1 87 ? 4.316 8.656 9.219 1 94.44 87 LEU B C 1
ATOM 1471 O O . LEU B 1 87 ? 4.602 9.734 9.734 1 94.44 87 LEU B O 1
ATOM 1475 N N . CYS B 1 88 ? 4.102 7.562 9.93 1 96.06 88 CYS B N 1
ATOM 1476 C CA . CYS B 1 88 ? 4.301 7.555 11.375 1 96.06 88 CYS B CA 1
ATOM 1477 C C . CYS B 1 88 ? 5.754 7.844 11.727 1 96.06 88 CYS B C 1
ATOM 1479 O O . CYS B 1 88 ? 6.039 8.711 12.555 1 96.06 88 CYS B O 1
ATOM 1481 N N . VAL B 1 89 ? 6.656 7.137 11.102 1 94.38 89 VAL B N 1
ATOM 1482 C CA . VAL B 1 89 ? 8.086 7.332 11.32 1 94.38 89 VAL B CA 1
ATOM 1483 C C . VAL B 1 89 ? 8.477 8.75 10.922 1 94.38 89 VAL B C 1
ATOM 1485 O O . VAL B 1 89 ? 9.344 9.359 11.555 1 94.38 89 VAL B O 1
ATOM 1488 N N . GLY B 1 90 ? 7.801 9.32 10.008 1 89.5 90 GLY B N 1
ATOM 1489 C CA . GLY B 1 90 ? 8.031 10.688 9.562 1 89.5 90 GLY B CA 1
ATOM 1490 C C . GLY B 1 90 ? 7.398 11.727 10.469 1 89.5 90 GLY B C 1
ATOM 1491 O O . GLY B 1 90 ? 7.617 12.922 10.297 1 89.5 90 GLY B O 1
ATOM 1492 N N . GLY B 1 91 ? 6.512 11.297 11.453 1 92.25 91 GLY B N 1
ATOM 1493 C CA . GLY B 1 91 ? 5.918 12.195 12.43 1 92.25 91 GLY B CA 1
ATOM 1494 C C . GLY B 1 91 ? 4.617 12.812 11.953 1 92.25 91 GLY B C 1
ATOM 1495 O O . GLY B 1 91 ? 4.203 13.859 12.453 1 92.25 91 GLY B O 1
ATOM 1496 N N . HIS B 1 92 ? 3.934 12.234 11.023 1 92.5 92 HIS B N 1
ATOM 1497 C CA . HIS B 1 92 ? 2.76 12.836 10.398 1 92.5 92 HIS B CA 1
ATOM 1498 C C . HIS B 1 92 ? 1.475 12.211 10.93 1 92.5 92 HIS B C 1
ATOM 1500 O O . HIS B 1 92 ? 0.376 12.656 10.594 1 92.5 92 HIS B O 1
ATOM 1506 N N . ILE B 1 93 ? 1.604 11.211 11.742 1 95.56 93 ILE B N 1
ATOM 1507 C CA . ILE B 1 93 ? 0.496 10.555 12.422 1 95.56 93 ILE B CA 1
ATOM 1508 C C . ILE B 1 93 ? 0.995 9.914 13.719 1 95.56 93 ILE B C 1
ATOM 1510 O O . ILE B 1 93 ? 2.166 9.539 13.828 1 95.56 93 ILE B O 1
ATOM 1514 N N . THR B 1 94 ? 0.109 9.875 14.672 1 98.12 94 THR B N 1
ATOM 1515 C CA . THR B 1 94 ? 0.519 9.305 15.953 1 98.12 94 THR B CA 1
ATOM 1516 C C . THR B 1 94 ? 0.658 7.785 15.844 1 98.12 94 THR B C 1
ATOM 1518 O O . THR B 1 94 ? 0.076 7.164 14.953 1 98.12 94 THR B O 1
ATOM 1521 N N . VAL B 1 95 ? 1.457 7.223 16.75 1 98.06 95 VAL B N 1
ATOM 1522 C CA . VAL B 1 95 ? 1.653 5.777 16.797 1 98.06 95 VAL B CA 1
ATOM 1523 C C . VAL B 1 95 ? 0.317 5.082 17.047 1 98.06 95 VAL B C 1
ATOM 1525 O O . VAL B 1 95 ? -0.007 4.09 16.391 1 98.06 95 VAL B O 1
ATOM 1528 N N . PHE B 1 96 ? -0.479 5.594 17.984 1 98.69 96 PHE B N 1
ATOM 1529 C CA . PHE B 1 96 ? -1.751 4.969 18.328 1 98.69 96 PHE B CA 1
ATOM 1530 C C . PHE B 1 96 ? -2.688 4.953 17.125 1 98.69 96 PHE B C 1
ATOM 1532 O O . PHE B 1 96 ? -3.258 3.912 16.781 1 98.69 96 PHE B O 1
ATOM 1539 N N . ARG B 1 97 ? -2.809 6.055 16.5 1 98.31 97 ARG B N 1
ATOM 1540 C CA . ARG B 1 97 ? -3.676 6.117 15.32 1 98.31 97 ARG B CA 1
ATOM 1541 C C . ARG B 1 97 ? -3.162 5.211 14.211 1 98.31 97 ARG B C 1
ATOM 1543 O O . ARG B 1 97 ? -3.951 4.613 13.469 1 98.31 97 ARG B O 1
ATOM 1550 N N . SER B 1 98 ? -1.89 5.121 14.133 1 98.56 98 SER B N 1
ATOM 1551 C CA . SER B 1 98 ? -1.294 4.238 13.133 1 98.56 98 SER B CA 1
ATOM 1552 C C . SER B 1 98 ? -1.697 2.787 13.367 1 98.56 98 SER B C 1
ATOM 1554 O O . SER B 1 98 ? -1.974 2.055 12.422 1 98.56 98 SER B O 1
ATOM 1556 N N . ILE B 1 99 ? -1.681 2.377 14.57 1 98.56 99 ILE B N 1
ATOM 1557 C CA . ILE B 1 99 ? -2.072 1.015 14.914 1 98.56 99 ILE B CA 1
ATOM 1558 C C . ILE B 1 99 ? -3.533 0.787 14.531 1 98.56 99 ILE B C 1
ATOM 1560 O O . ILE B 1 99 ? -3.879 -0.257 13.969 1 98.56 99 ILE B O 1
ATOM 1564 N N . LEU B 1 100 ? -4.371 1.745 14.75 1 98.75 100 LEU B N 1
ATOM 1565 C CA . LEU B 1 100 ? -5.773 1.637 14.367 1 98.75 100 LEU B CA 1
ATOM 1566 C C . LEU B 1 100 ? -5.914 1.534 12.852 1 98.75 100 LEU B C 1
ATOM 1568 O O . LEU B 1 100 ? -6.699 0.727 12.352 1 98.75 100 LEU B O 1
ATOM 1572 N N . TYR B 1 101 ? -5.18 2.365 12.18 1 98.88 101 TYR B N 1
ATOM 1573 C CA . TYR B 1 101 ? -5.191 2.309 10.727 1 98.88 101 TYR B CA 1
ATOM 1574 C C . TYR B 1 101 ? -4.75 0.938 10.227 1 98.88 101 TYR B C 1
ATOM 1576 O O . TYR B 1 101 ? -5.359 0.373 9.32 1 98.88 101 TYR B O 1
ATOM 1584 N N . TRP B 1 102 ? -3.68 0.412 10.82 1 98.62 102 TRP B N 1
ATOM 1585 C CA . TRP B 1 102 ? -3.148 -0.89 10.43 1 98.62 102 TRP B CA 1
ATOM 1586 C C . TRP B 1 102 ? -4.215 -1.973 10.555 1 98.62 102 TRP B C 1
ATOM 1588 O O . TRP B 1 102 ? -4.434 -2.752 9.625 1 98.62 102 TRP B O 1
ATOM 1598 N N . ILE B 1 103 ? -4.793 -2.057 11.68 1 98.56 103 ILE B N 1
ATOM 1599 C CA . ILE B 1 103 ? -5.84 -3.043 11.93 1 98.56 103 ILE B CA 1
ATOM 1600 C C . ILE B 1 103 ? -6.969 -2.855 10.914 1 98.56 103 ILE B C 1
ATOM 1602 O O . ILE B 1 103 ? -7.43 -3.822 10.305 1 98.56 103 ILE B O 1
ATOM 1606 N N . ASP B 1 104 ? -7.359 -1.666 10.766 1 98.75 104 ASP B N 1
ATOM 1607 C CA . ASP B 1 104 ? -8.453 -1.288 9.867 1 98.75 104 ASP B CA 1
ATOM 1608 C C . ASP B 1 104 ? -8.133 -1.676 8.422 1 98.75 104 ASP B C 1
ATOM 1610 O O . ASP B 1 104 ?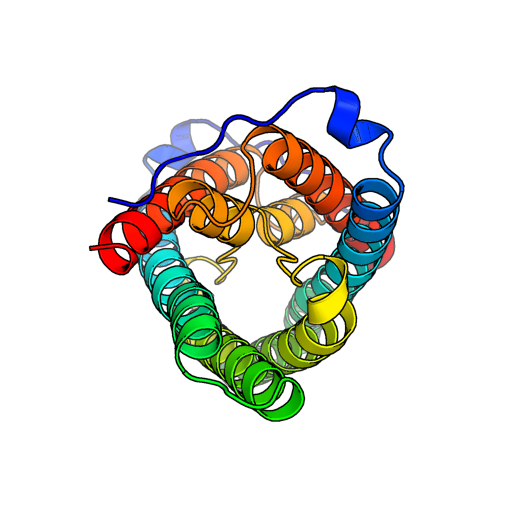 -8.961 -2.289 7.75 1 98.75 104 ASP B O 1
ATOM 1614 N N . GLN B 1 105 ? -6.984 -1.344 7.941 1 98.44 105 GLN B N 1
ATOM 1615 C CA . GLN B 1 105 ? -6.555 -1.623 6.574 1 98.44 105 GLN B CA 1
ATOM 1616 C C . GLN B 1 105 ? -6.441 -3.125 6.332 1 98.44 105 GLN B C 1
ATOM 1618 O O . GLN B 1 105 ? -6.793 -3.613 5.254 1 98.44 105 GLN B O 1
ATOM 1623 N N . CYS B 1 106 ? -5.953 -3.873 7.32 1 98.06 106 CYS B N 1
ATOM 1624 C CA . CYS B 1 106 ? -5.863 -5.324 7.199 1 98.06 106 CYS B CA 1
ATOM 1625 C C . CYS B 1 106 ? -7.246 -5.953 7.125 1 98.06 106 CYS B C 1
ATOM 1627 O O . CYS B 1 106 ? -7.484 -6.852 6.316 1 98.06 106 CYS B O 1
ATOM 1629 N N . LEU B 1 107 ? -8.156 -5.488 7.969 1 98.19 107 LEU B N 1
ATOM 1630 C CA . LEU B 1 107 ? -9.523 -5.988 7.934 1 98.19 107 LEU B CA 1
ATOM 1631 C C . LEU B 1 107 ? -10.172 -5.699 6.586 1 98.19 107 LEU B C 1
ATOM 1633 O O . LEU B 1 107 ? -10.828 -6.57 6.008 1 98.19 107 LEU B O 1
ATOM 1637 N N . ALA B 1 108 ? -10.062 -4.516 6.086 1 98.75 108 ALA B N 1
ATOM 1638 C CA . ALA B 1 108 ? -10.602 -4.125 4.789 1 98.75 108 ALA B CA 1
ATOM 1639 C C . ALA B 1 108 ? -10.055 -5.008 3.672 1 98.75 108 ALA B C 1
ATOM 1641 O O . ALA B 1 108 ? -10.812 -5.461 2.805 1 98.75 108 ALA B O 1
ATOM 1642 N N . SER B 1 109 ? -8.734 -5.203 3.729 1 98.25 109 SER B N 1
ATOM 1643 C CA . SER B 1 109 ? -8.078 -6.008 2.705 1 98.25 109 SER B CA 1
ATOM 1644 C C . SER B 1 109 ? -8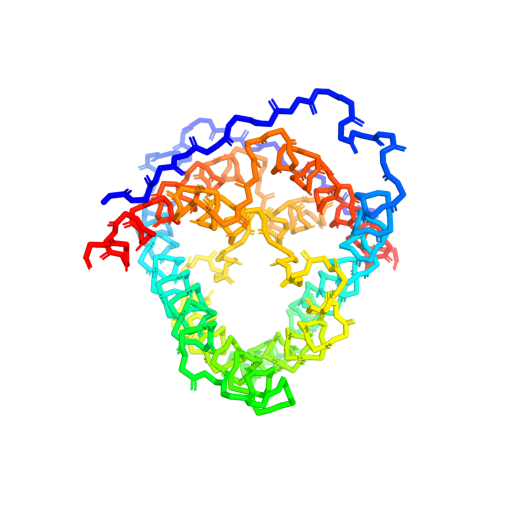.562 -7.453 2.736 1 98.25 109 SER B C 1
ATOM 1646 O O . SER B 1 109 ? -8.828 -8.047 1.688 1 98.25 109 SER B O 1
ATOM 1648 N N . ALA B 1 110 ? -8.641 -8.047 3.924 1 96.69 110 ALA B N 1
ATOM 1649 C CA . ALA B 1 110 ? -9.148 -9.406 4.066 1 96.69 110 ALA B CA 1
ATOM 1650 C C . ALA B 1 110 ? -10.57 -9.523 3.527 1 96.69 110 ALA B C 1
ATOM 1652 O O . ALA B 1 110 ? -10.891 -10.469 2.809 1 96.69 110 ALA B O 1
ATOM 1653 N N . ALA B 1 111 ? -11.414 -8.586 3.848 1 97.12 111 ALA B N 1
ATOM 1654 C CA . ALA B 1 111 ? -12.797 -8.578 3.367 1 97.12 111 ALA B CA 1
ATOM 1655 C C . ALA B 1 111 ? -12.844 -8.484 1.845 1 97.12 111 ALA B C 1
ATOM 1657 O O . ALA B 1 111 ? -13.625 -9.188 1.199 1 97.12 111 ALA B O 1
ATOM 1658 N N . ALA B 1 112 ? -12.047 -7.594 1.304 1 97.5 112 ALA B N 1
ATOM 1659 C CA . ALA B 1 112 ? -12 -7.406 -0.144 1 97.5 112 ALA B CA 1
ATOM 1660 C C . ALA B 1 112 ? -11.656 -8.711 -0.854 1 97.5 112 ALA B C 1
ATOM 1662 O O . ALA B 1 112 ? -12.289 -9.07 -1.85 1 97.5 112 ALA B O 1
ATOM 1663 N N . CYS B 1 113 ? -10.664 -9.398 -0.344 1 93.81 113 CYS B N 1
ATOM 1664 C CA . CYS B 1 113 ? -10.195 -10.609 -1.007 1 93.81 113 CYS B CA 1
ATOM 1665 C C . CYS B 1 113 ? -11.188 -11.75 -0.817 1 93.81 113 CYS B C 1
ATOM 1667 O O . CYS B 1 113 ? -11.359 -12.586 -1.706 1 93.81 113 CYS B O 1
ATOM 1669 N N . ALA B 1 114 ? -11.789 -11.836 0.401 1 91.44 114 ALA B N 1
ATOM 1670 C CA . ALA B 1 114 ? -12.836 -12.828 0.619 1 91.44 114 ALA B CA 1
ATOM 1671 C C . ALA B 1 114 ? -13.969 -12.664 -0.395 1 91.44 114 ALA B C 1
ATOM 1673 O O . ALA B 1 114 ? -14.508 -13.656 -0.889 1 91.44 114 ALA B O 1
ATOM 1674 N N . LEU B 1 115 ? -14.266 -11.469 -0.732 1 92.19 115 LEU B N 1
ATOM 1675 C CA . LEU B 1 115 ? -15.344 -11.18 -1.677 1 92.19 115 LEU B CA 1
ATOM 1676 C C . LEU B 1 115 ? -14.883 -11.438 -3.111 1 92.19 115 LEU B C 1
ATOM 1678 O O . LEU B 1 115 ? -15.672 -11.891 -3.945 1 92.19 115 LEU B O 1
ATOM 1682 N N . SER B 1 116 ? -13.633 -11.148 -3.387 1 88.12 116 SER B N 1
ATOM 1683 C CA . SER B 1 116 ? -13.102 -11.312 -4.734 1 88.12 116 SER B CA 1
ATOM 1684 C C . SER B 1 116 ? -12.906 -12.781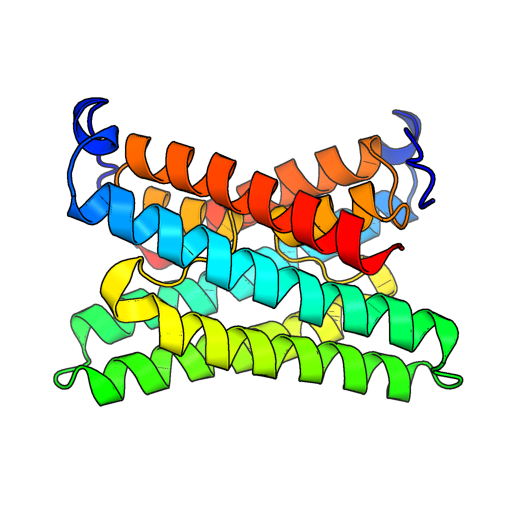 -5.078 1 88.12 116 SER B C 1
ATOM 1686 O O . SER B 1 116 ? -12.852 -13.148 -6.254 1 88.12 116 SER B O 1
ATOM 1688 N N . SER B 1 117 ? -12.727 -13.688 -4.152 1 78.44 117 SER B N 1
ATOM 1689 C CA . SER B 1 117 ? -12.469 -15.102 -4.363 1 78.44 117 SER B CA 1
ATOM 1690 C C . SER B 1 117 ? -13.766 -15.898 -4.461 1 78.44 117 SER B C 1
ATOM 1692 O O . SER B 1 117 ? -13.742 -17.109 -4.656 1 78.44 117 SER B O 1
ATOM 1694 N N . THR B 1 118 ? -14.844 -15.305 -4.246 1 68 118 THR B N 1
ATOM 1695 C CA . THR B 1 118 ? -16.125 -15.977 -4.398 1 68 118 THR B CA 1
ATOM 1696 C C . THR B 1 118 ? -16.578 -15.945 -5.855 1 68 118 THR B C 1
ATOM 1698 O O . THR B 1 118 ? -16.391 -14.953 -6.555 1 68 118 THR B O 1
#

Solvent-accessible surface area (backbone atoms only — not comparable to full-atom values): 11109 Å² total; per-residue (Å²): 118,49,61,68,41,58,67,56,79,68,48,72,73,36,68,68,48,46,52,17,50,54,42,37,24,54,35,11,18,52,36,36,32,50,32,52,43,37,45,54,48,25,72,74,63,41,86,43,70,69,60,25,46,50,51,33,21,47,45,37,16,50,41,45,26,52,34,26,60,72,21,34,89,67,52,57,36,55,59,25,46,23,46,40,46,15,37,23,57,40,36,75,39,31,47,44,59,40,53,52,48,37,55,39,28,42,51,21,9,43,51,22,21,59,59,63,48,101,118,49,60,68,41,59,67,55,79,70,47,73,73,34,68,66,49,46,52,16,50,53,43,36,25,54,36,12,17,52,36,34,33,50,32,53,42,38,45,54,49,26,73,74,64,41,85,43,71,66,58,26,47,49,50,30,23,49,45,37,16,51,41,46,26,51,33,25,61,71,21,33,89,68,52,57,34,56,58,26,46,22,46,39,45,16,37,23,59,41,37,75,37,29,48,44,57,41,52,53,47,39,55,39,28,41,52,22,10,42,52,21,22,59,60,62,49,100

Radius of gyration: 16.89 Å; Cα contacts (8 Å, |Δi|>4): 409; chains: 2; bounding box: 33×50×46 Å

Foldseek 3Di:
DQDQAADDPVLCVDPLLVQLLVLLLVLLLQLLLQLVLLLVCCVVPPPDPVVSVVRSVVSNVVSLVVSCVVNCVRNNSQSDLVSLVVCNVNNNDHNVSSVSSVVSSVVSNVVSVVVSVD/DQDQAADDPVLCVDPLLVQLLVLLLVLLLQLLLQLVLLLVCCVVPPPDPVVSVVRSVVSNVVSLVVSCVVNCVRNNSQSDLVSLVVCNVNNNDHNVSSVSSVVSSVVSNVVSVVVSVD

pLDDT: mean 94.33, std 7.17, range [50.25, 98.88]

Organism: NCBI:txid165716

Nearest PDB structures (foldseek):
  5i32-assembly1_A  TM=9.464E-01  e=8.689E-07  Arabidopsis thaliana
  7w7r-assembly2_D-3  TM=9.334E-01  e=4.836E-04  Anabas testudineus
  2b6o-assembly1_A  TM=9.470E-01  e=4.836E-04  Ovis aries
  8sjx-assembly1_A  TM=9.475E-01  e=1.245E-03  Ovis aries
  3m9i-assembly1_A  TM=9.622E-01  e=1.597E-03  Ovis aries

Sequence (236 aa):
MAKIALGTGREATQPDCIQALIVEFICTFLFVFVGVGAAIATDKLAGDALVGLFFVSMAHALVVAVMISAGFRISGGHLNPAVTLGLCVGGHITVFRSILYWIDQCLASAAACALSSTMAKIALGTGREATQPDCIQALIVEFICTFLFVFVGVGAAIATDKLAGDALVGLFFVSMAHALVVAVMISAGFRISGGHLNPAVTLGLCVGGHITVFRSILYWIDQCLASAAACALSST